Protein AF-A0AAV4CC61-F1 (afdb_monomer)

pLDDT: mean 80.42, std 13.72, range [42.53, 98.31]

Organism: NCBI:txid259542

Radius of gyration: 79.5 Å; Cα contacts (8 Å, |Δi|>4): 47; chains: 1; bounding box: 154×62×208 Å

Mean predicted aligned error: 17.15 Å

InterPro domains:
  IPR008365 Prostanoid receptor [PTHR11866] (8-177)

Foldseek 3Di:
DLLPLVLVLCCQQPVPVSVPPDDPVVSVVVVVVVVVVVCVLVVCVVVPLAADFDQPVVVSDTDRDCDDDPSNPVVVVSVVVVVVVVVVSVVVVVVSVVSSVVSVVVVPVVVVVVVVVVVVVVVVVVVVVVVVVVVVVVVVVVVVVVVVVVVVVVVVVVVVVVVVVVVVVVVVVVVVVVVVVVVVVVVVVVVVVVVVVVVVVVVVVVVVVVVVVVVVVVVVVVVVVVVVVVVVVVVVVVVVVVVVVVVVVVD

Secondary structure (DSSP, 8-state):
-GGGHHHHHHHHH-HHHHHHH--HHHHHHHHHHHHHHHHHHHHHHHTT-SPPEEEEGGGTEEEE---SSGGGHHHHHHHHHHHHHHHHHHHHHHHHHHHHHHHHHHS-HHHHHHHHHHHHHHHHHHHHHHHHHHHHHHHHHHHHHHHHHHHHHHHHHHHHHHHHHHHHHHHHHHHHHHHHHHHHHHHHHHHHHHHHHHHHHHHHHHHHHHHHHHHHHHHHHHHHHHHHHHHHHHHHHHHHHHHHHHHTT--

Sequence (251 aa):
MFHIKHPRFLSLVKPLYYRTRVTTDTVTRASIGTLIFCLVFFLPPFTGYTAPYRIYEDNHVCANDFAPGEKGLFQRAFIGLIGVIGCLTVIHVVLCNVTIARTGKRGGVGRRRRRIEEEEEEGENEEEEEEEEEEKEEERRRKRRRRGKRRRMKKRRRRRRQRKKRRRRRRRKEKEEEEERKKEEEEEKVETGKRKRRRRRGKGEKEEDEEEKKMEEEEEEEKDKVETEREEEEKRVERGRSNRKRRWRKG

Solvent-accessible surface area (backbone atoms only — not comparable to full-atom values): 13890 Å² total; per-residue (Å²): 125,74,77,69,56,57,58,59,45,36,50,73,73,38,49,74,58,32,71,76,67,65,45,73,66,57,53,50,53,49,51,52,50,52,50,53,50,50,48,64,68,57,39,46,78,74,71,65,80,38,65,65,75,41,72,39,75,94,71,75,42,77,42,70,56,82,56,89,54,80,86,36,48,63,52,53,52,50,52,50,50,52,49,52,52,51,53,52,55,51,52,51,53,51,51,52,50,53,49,47,54,53,48,56,70,70,64,61,57,70,64,60,54,54,56,53,55,53,55,52,58,54,51,54,51,53,53,53,52,50,53,53,50,50,51,54,50,50,51,50,51,50,52,50,52,52,53,51,53,52,52,52,51,53,53,52,52,52,52,52,52,51,53,53,53,51,53,53,52,50,56,47,51,54,48,52,53,51,53,49,53,51,49,54,55,50,51,50,51,51,51,53,48,51,54,53,51,51,56,50,50,63,47,48,56,51,53,51,54,54,50,52,51,48,52,53,51,52,50,49,54,49,50,53,49,52,50,49,51,49,51,52,49,50,51,49,53,49,52,50,51,51,54,50,55,57,57,64,72,74,108

Structure (mmCIF, N/CA/C/O backbone):
data_AF-A0AAV4CC61-F1
#
_entry.id   AF-A0AAV4CC61-F1
#
loop_
_atom_site.group_PDB
_atom_site.id
_atom_site.type_symbol
_atom_site.label_atom_id
_atom_site.label_alt_id
_atom_site.label_comp_id
_atom_site.label_asym_id
_atom_site.label_entity_id
_atom_site.label_seq_id
_atom_site.pdbx_PDB_ins_code
_atom_site.Cartn_x
_atom_site.Cartn_y
_atom_site.Cartn_z
_atom_site.occupancy
_atom_site.B_iso_or_equiv
_atom_site.auth_seq_id
_atom_site.auth_comp_id
_atom_site.auth_asym_id
_atom_site.auth_atom_id
_atom_site.pdbx_PDB_model_num
ATOM 1 N N . MET A 1 1 ? 36.358 6.218 -45.062 1.00 49.12 1 MET A N 1
ATOM 2 C CA . MET A 1 1 ? 35.501 5.248 -44.327 1.00 49.12 1 MET A CA 1
ATOM 3 C C . MET A 1 1 ? 35.967 3.781 -44.378 1.00 49.12 1 MET A C 1
ATOM 5 O O . MET A 1 1 ? 35.506 3.000 -43.554 1.00 49.12 1 MET A O 1
ATOM 9 N N . PHE A 1 2 ? 36.890 3.379 -45.264 1.00 51.31 2 PHE A N 1
ATOM 10 C CA . PHE A 1 2 ? 37.345 1.979 -45.381 1.00 51.31 2 PHE A CA 1
ATOM 11 C C . PHE A 1 2 ? 38.222 1.481 -44.210 1.00 51.31 2 PHE A C 1
ATOM 13 O O . PHE A 1 2 ? 38.219 0.291 -43.900 1.00 51.31 2 PHE A O 1
ATOM 20 N N . HIS A 1 3 ? 38.890 2.384 -43.484 1.00 53.62 3 HIS A N 1
ATOM 21 C CA . HIS A 1 3 ? 39.831 2.016 -42.420 1.00 53.62 3 HIS A CA 1
ATOM 22 C C . HIS A 1 3 ? 39.209 1.490 -41.117 1.00 53.62 3 HIS A C 1
ATOM 24 O O . HIS A 1 3 ? 39.912 0.861 -40.336 1.00 53.62 3 HIS A O 1
ATOM 30 N N . ILE A 1 4 ? 37.906 1.684 -40.879 1.00 55.66 4 ILE A N 1
ATOM 31 C CA . ILE A 1 4 ? 37.271 1.303 -39.599 1.00 55.66 4 ILE A CA 1
ATOM 32 C C . ILE A 1 4 ? 36.763 -0.151 -39.616 1.00 55.66 4 ILE A C 1
ATOM 34 O O . ILE A 1 4 ? 36.652 -0.789 -38.569 1.00 55.66 4 ILE A O 1
ATOM 38 N N . LYS A 1 5 ? 36.481 -0.722 -40.796 1.00 55.12 5 LYS A N 1
ATOM 39 C CA . LYS A 1 5 ? 35.901 -2.077 -40.905 1.00 55.12 5 LYS A CA 1
ATOM 40 C C . LYS A 1 5 ? 36.950 -3.193 -40.957 1.00 55.12 5 LYS A C 1
ATOM 42 O O . LYS A 1 5 ? 36.707 -4.279 -40.440 1.00 55.12 5 LYS A O 1
ATOM 47 N N . HIS A 1 6 ? 38.130 -2.922 -41.513 1.00 62.06 6 HIS A N 1
ATOM 48 C CA . HIS A 1 6 ? 39.218 -3.902 -41.605 1.00 62.06 6 HIS A CA 1
ATOM 49 C C . HIS A 1 6 ? 39.793 -4.351 -40.238 1.00 62.06 6 HIS A C 1
ATOM 51 O O . HIS A 1 6 ? 40.066 -5.542 -40.070 1.00 62.06 6 HIS A O 1
ATOM 57 N N . PRO A 1 7 ? 39.931 -3.465 -39.230 1.00 61.12 7 PRO A N 1
ATOM 58 C CA . PRO A 1 7 ? 40.392 -3.856 -37.899 1.00 61.12 7 PRO A CA 1
ATOM 59 C C . PRO A 1 7 ? 39.418 -4.801 -37.187 1.00 61.12 7 PRO A C 1
ATOM 61 O O . PRO A 1 7 ? 39.838 -5.782 -36.581 1.00 61.12 7 PRO A O 1
ATOM 64 N N . ARG A 1 8 ? 38.107 -4.562 -37.345 1.00 60.94 8 ARG A N 1
ATOM 65 C CA . ARG A 1 8 ? 37.047 -5.426 -36.800 1.00 60.94 8 ARG A CA 1
ATOM 66 C C . ARG A 1 8 ? 37.025 -6.810 -37.453 1.00 60.94 8 ARG A C 1
ATOM 68 O O . ARG A 1 8 ? 36.742 -7.795 -36.786 1.00 60.94 8 ARG A O 1
ATOM 75 N N . PHE A 1 9 ? 37.339 -6.906 -38.746 1.00 69.00 9 PHE A N 1
ATOM 76 C CA . PHE A 1 9 ? 37.457 -8.203 -39.416 1.00 69.00 9 PHE A CA 1
ATOM 77 C C . PHE A 1 9 ? 38.619 -9.029 -38.855 1.00 69.00 9 PHE A C 1
ATOM 79 O O . PHE A 1 9 ? 38.447 -10.194 -38.499 1.00 69.00 9 PHE A O 1
ATOM 86 N N . LEU A 1 10 ? 39.803 -8.427 -38.748 1.00 65.88 10 LEU A N 1
ATOM 87 C CA . LEU A 1 10 ? 40.993 -9.136 -38.283 1.00 65.88 10 LEU A CA 1
ATOM 88 C C . LEU A 1 10 ? 40.903 -9.522 -36.801 1.00 65.88 10 LEU A C 1
ATOM 90 O O . LEU A 1 10 ? 41.353 -10.613 -36.446 1.00 65.88 10 LEU A O 1
ATOM 94 N N . SER A 1 11 ? 40.283 -8.687 -35.959 1.00 65.88 11 SER A N 1
ATOM 95 C CA . SER A 1 11 ? 40.064 -9.012 -34.545 1.00 65.88 11 SER A CA 1
ATOM 96 C C . SER A 1 11 ? 39.113 -10.197 -34.354 1.00 65.88 11 SER A C 1
ATOM 98 O O . SER A 1 11 ? 39.330 -11.007 -33.457 1.00 65.88 11 SER A O 1
ATOM 100 N N . LEU A 1 12 ? 38.104 -10.340 -35.219 1.00 62.84 12 LEU A N 1
ATOM 101 C CA . LEU A 1 12 ? 37.136 -11.437 -35.149 1.00 62.84 12 LEU A CA 1
ATOM 102 C C . LEU A 1 12 ? 37.676 -12.757 -35.710 1.00 62.84 12 LEU A C 1
ATOM 104 O O . LEU A 1 12 ? 37.324 -13.820 -35.209 1.00 62.84 12 LEU A O 1
ATOM 108 N N . VAL A 1 13 ? 38.508 -12.713 -36.755 1.00 69.19 13 VAL A N 1
ATOM 109 C CA . VAL A 1 13 ? 38.922 -13.933 -37.472 1.00 69.19 13 VAL A CA 1
ATOM 110 C C . VAL A 1 13 ? 40.258 -14.485 -36.994 1.00 69.19 13 VAL A C 1
ATOM 112 O O . VAL A 1 13 ? 40.437 -15.701 -36.962 1.00 69.19 13 VAL A O 1
ATOM 115 N N . LYS A 1 14 ? 41.213 -13.618 -36.635 1.00 69.75 14 LYS A N 1
ATOM 116 C CA . LYS A 1 14 ? 42.555 -14.016 -36.178 1.00 69.75 14 LYS A CA 1
ATOM 117 C C . LYS A 1 14 ? 43.053 -13.047 -35.098 1.00 69.75 14 LYS A C 1
ATOM 119 O O . LYS A 1 14 ? 43.991 -12.287 -35.357 1.00 69.75 14 LYS A O 1
ATOM 124 N N . PRO A 1 15 ? 42.483 -13.084 -33.880 1.00 71.81 15 PRO A N 1
ATOM 125 C CA . PRO A 1 15 ? 42.821 -12.138 -32.810 1.00 71.81 15 PRO A CA 1
ATOM 126 C C . PRO A 1 15 ? 44.319 -12.133 -32.463 1.00 71.81 15 PRO A C 1
ATOM 128 O O . PRO A 1 15 ? 44.892 -11.079 -32.195 1.00 71.81 15 PRO A O 1
ATOM 131 N N . LEU A 1 16 ? 44.986 -13.290 -32.559 1.00 71.31 16 LEU A N 1
ATOM 132 C CA . LEU A 1 16 ? 46.431 -13.413 -32.332 1.00 71.31 16 LEU A CA 1
ATOM 133 C C . LEU A 1 16 ? 47.277 -12.743 -33.428 1.00 71.31 16 LEU A C 1
ATOM 135 O O . LEU A 1 16 ? 48.316 -12.164 -33.129 1.00 71.31 16 LEU A O 1
ATOM 139 N N . TYR A 1 17 ? 46.821 -12.774 -34.684 1.00 73.62 17 TYR A N 1
ATOM 140 C CA . TYR A 1 17 ? 47.500 -12.102 -35.799 1.00 73.62 17 TYR A CA 1
ATOM 141 C C . TYR A 1 17 ? 47.252 -10.589 -35.779 1.00 73.62 17 TYR A C 1
ATOM 143 O O . TYR A 1 17 ? 48.134 -9.801 -36.105 1.00 73.62 17 TYR A O 1
ATOM 151 N N . TYR A 1 18 ? 46.058 -10.169 -35.355 1.00 74.12 18 TYR A N 1
ATOM 152 C CA . TYR A 1 18 ? 45.723 -8.757 -35.198 1.00 74.12 18 TYR A CA 1
ATOM 153 C C . TYR A 1 18 ? 46.623 -8.073 -34.160 1.00 74.12 18 TYR A C 1
ATOM 155 O O . TYR A 1 18 ? 47.165 -7.005 -34.429 1.00 74.12 18 TYR A O 1
ATOM 163 N N . ARG A 1 19 ? 46.856 -8.728 -33.015 1.00 71.38 19 ARG A N 1
ATOM 164 C CA . ARG A 1 19 ? 47.662 -8.181 -31.914 1.00 71.38 19 ARG A CA 1
ATOM 165 C C . ARG A 1 19 ? 49.142 -7.988 -32.264 1.00 71.38 19 ARG A C 1
ATOM 167 O O . ARG A 1 19 ? 49.767 -7.085 -31.725 1.00 71.38 19 ARG A O 1
ATOM 174 N N . THR A 1 20 ? 49.703 -8.820 -33.142 1.00 76.81 20 THR A N 1
ATOM 175 C CA . THR A 1 20 ? 51.132 -8.765 -33.503 1.00 76.81 20 THR A CA 1
ATOM 176 C C . THR A 1 20 ? 51.424 -7.868 -34.702 1.00 76.81 20 THR A C 1
ATOM 178 O O . THR A 1 20 ? 52.518 -7.319 -34.794 1.00 76.81 20 THR A O 1
ATOM 181 N N . ARG A 1 21 ? 50.468 -7.704 -35.626 1.00 76.25 21 ARG A N 1
ATOM 182 C CA . ARG A 1 21 ? 50.677 -6.952 -36.875 1.00 76.25 21 ARG A CA 1
ATOM 183 C C . ARG A 1 21 ? 50.035 -5.573 -36.916 1.00 76.25 21 ARG A C 1
ATOM 185 O O . ARG A 1 21 ? 50.513 -4.738 -37.677 1.00 76.25 21 ARG A O 1
ATOM 192 N N . VAL A 1 22 ? 48.958 -5.330 -36.169 1.00 78.31 22 VAL A N 1
ATOM 193 C CA . VAL A 1 22 ? 48.264 -4.036 -36.204 1.00 78.31 22 VAL A CA 1
ATOM 194 C C . VAL A 1 22 ? 48.813 -3.154 -35.094 1.00 78.31 22 VAL A C 1
ATOM 196 O O . VAL A 1 22 ? 48.287 -3.113 -33.986 1.00 78.31 22 VAL A O 1
ATOM 199 N N . THR A 1 23 ? 49.904 -2.458 -35.403 1.00 85.19 23 THR A N 1
ATOM 200 C CA . THR A 1 23 ? 50.441 -1.398 -34.545 1.00 85.19 23 THR A CA 1
ATOM 201 C C . THR A 1 23 ? 49.793 -0.062 -34.896 1.00 85.19 23 THR A C 1
ATOM 203 O O . THR A 1 23 ? 49.352 0.150 -36.032 1.00 85.19 23 THR A O 1
ATOM 206 N N . THR A 1 24 ? 49.762 0.866 -33.941 1.00 82.19 24 THR A N 1
ATOM 207 C CA . THR A 1 24 ? 49.310 2.251 -34.159 1.00 82.19 24 THR A CA 1
ATOM 208 C C . THR A 1 24 ? 50.003 2.882 -35.363 1.00 82.19 24 THR A C 1
ATOM 210 O O . THR A 1 24 ? 49.349 3.516 -36.184 1.00 82.19 24 THR A O 1
ATOM 213 N N . ASP A 1 25 ? 51.291 2.599 -35.551 1.00 82.62 25 ASP A N 1
ATOM 214 C CA . ASP A 1 25 ? 52.085 3.131 -36.659 1.00 82.62 25 ASP A CA 1
ATOM 215 C C . ASP A 1 25 ? 51.599 2.642 -38.023 1.00 82.62 25 ASP A C 1
ATOM 217 O O . ASP A 1 25 ? 51.545 3.418 -38.976 1.00 82.62 25 ASP A O 1
ATOM 221 N N . THR A 1 26 ? 51.204 1.369 -38.135 1.00 82.75 26 THR A N 1
ATOM 222 C CA . THR A 1 26 ? 50.646 0.841 -39.391 1.00 82.75 26 THR A CA 1
ATOM 223 C C . THR A 1 26 ? 49.309 1.490 -39.729 1.00 82.75 26 THR A C 1
ATOM 225 O O . THR A 1 26 ? 49.063 1.813 -40.892 1.00 82.75 26 THR A O 1
ATOM 228 N N . VAL A 1 27 ? 48.471 1.743 -38.719 1.00 83.44 27 VAL A N 1
ATOM 229 C CA . VAL A 1 27 ? 47.182 2.422 -38.896 1.00 83.44 27 VAL A CA 1
ATOM 230 C C . VAL A 1 27 ? 47.396 3.878 -39.305 1.00 83.44 27 VAL A C 1
ATOM 232 O O . VAL A 1 27 ? 46.749 4.336 -40.244 1.00 83.44 27 VAL A O 1
ATOM 235 N N . THR A 1 28 ? 48.337 4.578 -38.670 1.00 83.44 28 THR A N 1
ATOM 236 C CA . THR A 1 28 ? 48.676 5.974 -38.982 1.00 83.44 28 THR A CA 1
ATOM 237 C C . THR A 1 28 ? 49.291 6.120 -40.372 1.00 83.44 28 THR A C 1
ATOM 239 O O . THR A 1 28 ? 48.904 6.999 -41.135 1.00 83.44 28 THR A O 1
ATOM 242 N N . ARG A 1 29 ? 50.215 5.236 -40.766 1.00 87.94 29 ARG A N 1
ATOM 243 C CA . ARG A 1 29 ? 50.782 5.256 -42.126 1.00 87.94 29 ARG A CA 1
ATOM 244 C C . ARG A 1 29 ? 49.714 4.996 -43.180 1.00 87.94 29 ARG A C 1
ATOM 246 O O . ARG A 1 29 ? 49.701 5.663 -44.210 1.00 87.94 29 ARG A O 1
ATOM 253 N N . ALA A 1 30 ? 48.806 4.059 -42.919 1.00 83.38 30 ALA A N 1
ATOM 254 C CA . ALA A 1 30 ? 47.728 3.765 -43.848 1.00 83.38 30 ALA A CA 1
ATOM 255 C C . ALA A 1 30 ? 46.707 4.914 -43.930 1.00 83.38 30 ALA A C 1
ATOM 257 O O . ALA A 1 30 ? 46.295 5.272 -45.030 1.00 83.38 30 ALA A O 1
ATOM 258 N N . SER A 1 31 ? 46.366 5.561 -42.808 1.00 82.06 31 SER A N 1
ATOM 259 C CA . SER A 1 31 ? 45.476 6.727 -42.814 1.00 82.06 31 SER A CA 1
ATOM 260 C C . SER A 1 31 ? 46.086 7.908 -43.577 1.00 82.06 31 SER A C 1
ATOM 262 O O . SER A 1 31 ? 45.419 8.458 -44.455 1.00 82.06 31 SER A O 1
ATOM 264 N N . ILE A 1 32 ? 47.362 8.231 -43.337 1.00 90.50 32 ILE A N 1
ATOM 265 C CA . ILE A 1 32 ? 48.106 9.252 -44.094 1.00 90.50 32 ILE A CA 1
ATOM 266 C C . ILE A 1 32 ? 48.141 8.891 -45.583 1.00 90.50 32 ILE A C 1
ATOM 268 O O . ILE A 1 32 ? 47.821 9.730 -46.420 1.00 90.50 32 ILE A O 1
ATOM 272 N N . GLY A 1 33 ? 48.446 7.634 -45.921 1.00 88.25 33 GLY A N 1
ATOM 273 C CA . GLY A 1 33 ? 48.438 7.151 -47.302 1.00 88.25 33 GLY A CA 1
ATOM 274 C C . GLY A 1 33 ? 47.080 7.335 -47.983 1.00 88.25 33 GLY A C 1
ATOM 275 O O . GLY A 1 33 ? 47.023 7.829 -49.107 1.00 88.25 33 GLY A O 1
ATOM 276 N N . THR A 1 34 ? 45.975 7.027 -47.294 1.00 83.19 34 THR A N 1
ATOM 277 C CA . THR A 1 34 ? 44.630 7.272 -47.840 1.00 83.19 34 THR A CA 1
ATOM 278 C C . THR A 1 34 ? 44.303 8.750 -47.992 1.00 83.19 34 THR A C 1
ATOM 280 O O . THR A 1 34 ? 43.620 9.112 -48.943 1.00 83.19 34 THR A O 1
ATOM 283 N N . LEU A 1 35 ? 44.791 9.611 -47.099 1.00 85.62 35 LEU A N 1
ATOM 284 C CA . LEU A 1 35 ? 44.585 11.052 -47.205 1.00 85.62 35 LEU A CA 1
ATOM 285 C C . LEU A 1 35 ? 45.338 11.620 -48.410 1.00 85.62 35 LEU A C 1
ATOM 287 O O . LEU A 1 35 ? 44.737 12.331 -49.210 1.00 85.62 35 LEU A O 1
ATOM 291 N N . ILE A 1 36 ? 46.612 11.253 -48.581 1.00 90.75 36 ILE A N 1
ATOM 292 C CA . ILE A 1 36 ? 47.417 11.642 -49.749 1.00 90.75 36 ILE A CA 1
ATOM 293 C C . ILE A 1 36 ? 46.755 11.137 -51.030 1.00 90.75 36 ILE A C 1
ATOM 295 O O . ILE A 1 36 ? 46.594 11.904 -51.973 1.00 90.75 36 ILE A O 1
ATOM 299 N N . PHE A 1 37 ? 46.315 9.877 -51.048 1.00 86.31 37 PHE A N 1
ATOM 300 C CA . PHE A 1 37 ? 45.575 9.313 -52.172 1.00 86.31 37 PHE A CA 1
ATOM 301 C C . PHE A 1 37 ? 44.329 10.149 -52.486 1.00 86.31 37 PHE A C 1
ATOM 303 O O . PHE A 1 37 ? 44.179 10.609 -53.611 1.00 86.31 37 PHE A O 1
ATOM 310 N N . CYS A 1 38 ? 43.479 10.441 -51.499 1.00 84.81 38 CYS A N 1
ATOM 311 C CA . CYS A 1 38 ? 42.315 11.303 -51.701 1.00 84.81 38 CYS A CA 1
ATOM 312 C C . CYS A 1 38 ? 42.710 12.673 -52.272 1.00 84.81 38 CYS A C 1
ATOM 314 O O . CYS A 1 38 ? 42.108 13.105 -53.248 1.00 84.81 38 CYS A O 1
ATOM 316 N N . LEU A 1 39 ? 43.735 13.334 -51.724 1.00 88.00 39 LEU A N 1
ATOM 317 C CA . LEU A 1 39 ? 44.202 14.627 -52.233 1.00 88.00 39 LEU A CA 1
ATOM 318 C C . LEU A 1 39 ? 44.656 14.534 -53.692 1.00 88.00 39 LEU A C 1
ATOM 320 O O . LEU A 1 39 ? 44.236 15.351 -54.502 1.00 88.00 39 LEU A O 1
ATOM 324 N N . VAL A 1 40 ? 45.432 13.512 -54.060 1.00 87.81 40 VAL A N 1
ATOM 325 C CA . VAL A 1 40 ? 45.856 13.279 -55.451 1.00 87.81 40 VAL A CA 1
ATOM 326 C C . VAL A 1 40 ? 44.661 13.051 -56.379 1.00 87.81 40 VAL A C 1
ATOM 328 O O . VAL A 1 40 ? 44.704 13.480 -57.524 1.00 87.81 40 VAL A O 1
ATOM 331 N N . PHE A 1 41 ? 43.577 12.434 -55.904 1.00 84.06 41 PHE A N 1
ATOM 332 C CA . PHE A 1 41 ? 42.351 12.258 -56.691 1.00 84.06 41 PHE A CA 1
ATOM 333 C C . PHE A 1 41 ? 41.489 13.523 -56.781 1.00 84.06 41 PHE A C 1
ATOM 335 O O . PHE A 1 41 ? 40.807 13.722 -57.785 1.00 84.06 41 PHE A O 1
ATOM 342 N N . PHE A 1 42 ? 41.530 14.387 -55.766 1.00 83.62 42 PHE A N 1
ATOM 343 C CA . PHE A 1 42 ? 40.795 15.651 -55.749 1.00 83.62 42 PHE A CA 1
ATOM 344 C C . PHE A 1 42 ? 41.552 16.810 -56.403 1.00 83.62 42 PHE A C 1
ATOM 346 O O . PHE A 1 42 ? 40.910 17.767 -56.805 1.00 83.62 42 PHE A O 1
ATOM 353 N N . LEU A 1 43 ? 42.876 16.755 -56.554 1.00 87.00 43 LEU A N 1
ATOM 354 C CA . LEU A 1 43 ? 43.671 17.820 -57.182 1.00 87.00 43 LEU A CA 1
ATOM 355 C C . LEU A 1 43 ? 43.400 18.031 -58.692 1.00 87.00 43 LEU A C 1
ATOM 357 O O . LEU A 1 43 ? 43.335 19.189 -59.110 1.00 87.00 43 LEU A O 1
ATOM 361 N N . PRO A 1 44 ? 43.215 16.993 -59.533 1.00 83.75 44 PRO A N 1
ATOM 362 C CA . PRO A 1 44 ? 42.971 17.139 -60.972 1.00 83.75 44 PRO A CA 1
ATOM 363 C C . PRO A 1 44 ? 41.826 18.091 -61.371 1.00 83.75 44 PRO A C 1
ATOM 365 O O . PRO A 1 44 ? 42.029 18.884 -62.294 1.00 83.75 44 PRO A O 1
ATOM 368 N N . PRO A 1 45 ? 40.653 18.101 -60.701 1.00 78.94 45 PRO A N 1
ATOM 369 C CA . PRO A 1 45 ? 39.603 19.073 -61.011 1.00 78.94 45 PRO A CA 1
ATOM 370 C C . PRO A 1 45 ? 39.948 20.524 -60.637 1.00 78.94 45 PRO A C 1
ATOM 372 O O . PRO A 1 45 ? 39.379 21.434 -61.230 1.00 78.94 45 PRO A O 1
ATOM 375 N N . PHE A 1 46 ? 40.872 20.767 -59.699 1.00 80.25 46 PHE A N 1
ATOM 376 C CA . PHE A 1 46 ? 41.252 22.127 -59.273 1.00 80.25 46 PHE A CA 1
ATOM 377 C C . PHE A 1 46 ? 42.496 22.677 -59.976 1.00 80.25 46 PHE A C 1
ATOM 379 O O . PHE A 1 46 ? 42.688 23.885 -60.048 1.00 80.25 46 PHE A O 1
ATOM 386 N N . THR A 1 47 ? 43.347 21.801 -60.499 1.00 82.69 47 THR A N 1
ATOM 387 C CA . THR A 1 47 ? 44.629 22.162 -61.126 1.00 82.69 47 THR A CA 1
ATOM 388 C C . THR A 1 47 ? 44.493 22.580 -62.592 1.00 82.69 47 THR A C 1
ATOM 390 O O . THR A 1 47 ? 45.485 22.953 -63.207 1.00 82.69 47 THR A O 1
ATOM 393 N N . GLY A 1 48 ? 43.284 22.523 -63.165 1.00 74.81 48 GLY A N 1
ATOM 394 C CA . GLY A 1 48 ? 43.042 22.888 -64.566 1.00 74.81 48 GLY A CA 1
ATOM 395 C C . GLY A 1 48 ? 43.530 21.850 -65.585 1.00 74.81 48 GLY A C 1
ATOM 396 O O . GLY A 1 48 ? 43.511 22.120 -66.780 1.00 74.81 48 GLY A O 1
ATOM 397 N N . TYR A 1 49 ? 43.948 20.658 -65.134 1.00 78.00 49 TYR A N 1
ATOM 398 C CA . TYR A 1 49 ? 44.290 19.532 -66.018 1.00 78.00 49 TYR A CA 1
ATOM 399 C C . TYR A 1 49 ? 43.060 18.842 -66.619 1.00 78.00 49 TYR A C 1
ATOM 401 O O . TYR A 1 49 ? 43.168 18.116 -67.606 1.00 78.00 49 TYR A O 1
ATOM 409 N N . THR A 1 50 ? 41.893 19.027 -66.007 1.00 77.62 50 THR A N 1
ATOM 410 C CA . THR A 1 50 ? 40.614 18.545 -66.544 1.00 77.62 50 THR A CA 1
ATOM 411 C C . THR A 1 50 ? 39.983 19.608 -67.442 1.00 77.62 50 THR A C 1
ATOM 413 O O . THR A 1 50 ? 40.418 20.760 -67.424 1.00 77.62 50 THR A O 1
ATOM 416 N N . ALA A 1 51 ? 39.010 19.221 -68.278 1.00 76.88 51 ALA A N 1
ATOM 417 C CA . ALA A 1 51 ? 38.383 20.147 -69.219 1.00 76.88 51 ALA A CA 1
ATOM 418 C C . ALA A 1 51 ? 37.916 21.432 -68.509 1.00 76.88 51 ALA A C 1
ATOM 420 O O . ALA A 1 51 ? 37.396 21.350 -67.393 1.00 76.88 51 ALA A O 1
ATOM 421 N N . PRO A 1 52 ? 38.109 22.609 -69.130 1.00 77.56 52 PRO A N 1
ATOM 422 C CA . PRO A 1 52 ? 37.716 23.869 -68.525 1.00 77.56 52 PRO A CA 1
ATOM 423 C C . PRO A 1 52 ? 36.214 23.866 -68.233 1.00 77.56 52 PRO A C 1
ATOM 425 O O . PRO A 1 52 ? 35.408 23.386 -69.035 1.00 77.56 52 PRO A O 1
ATOM 428 N N . TYR A 1 53 ? 35.843 24.425 -67.083 1.00 81.25 53 TYR A N 1
ATOM 429 C CA . TYR A 1 53 ? 34.445 24.653 -66.745 1.00 81.25 53 TYR A CA 1
ATOM 430 C C . TYR A 1 53 ? 33.830 25.591 -67.778 1.00 81.25 53 TYR A C 1
ATOM 432 O O . TYR A 1 53 ? 34.324 26.701 -67.990 1.00 81.25 53 TYR A O 1
ATOM 440 N N . ARG A 1 54 ? 32.747 25.145 -68.417 1.00 85.38 54 ARG A N 1
ATOM 441 C CA . ARG A 1 54 ? 31.991 25.973 -69.349 1.00 85.38 54 ARG A CA 1
ATOM 442 C C . ARG A 1 54 ? 30.714 26.414 -68.658 1.00 85.38 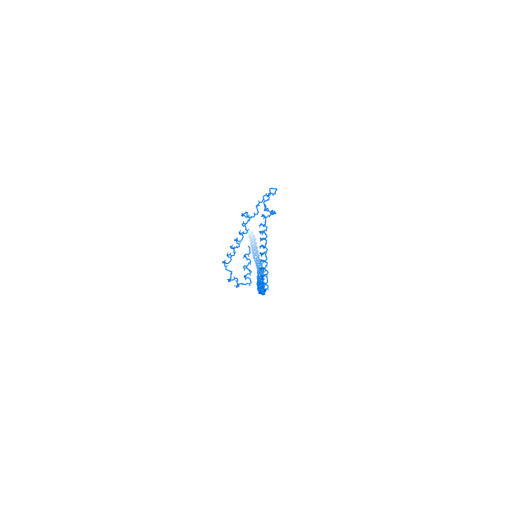54 ARG A C 1
ATOM 444 O O . ARG A 1 54 ? 29.938 25.593 -68.166 1.00 85.38 54 ARG A O 1
ATOM 451 N N . ILE A 1 55 ? 30.537 27.727 -68.578 1.00 89.94 55 ILE A N 1
ATOM 452 C CA . ILE A 1 55 ? 29.310 28.324 -68.067 1.00 89.94 55 ILE A CA 1
ATOM 453 C C . ILE A 1 55 ? 28.338 28.356 -69.241 1.00 89.94 55 ILE A C 1
ATOM 455 O O . ILE A 1 55 ? 28.577 29.040 -70.233 1.00 89.94 55 ILE A O 1
ATOM 459 N N . TYR A 1 56 ? 27.275 27.566 -69.146 1.00 90.69 56 TYR A N 1
ATOM 460 C CA . TYR A 1 56 ? 26.180 27.605 -70.104 1.00 90.69 56 TYR A CA 1
ATOM 461 C C . TYR A 1 56 ? 25.270 28.763 -69.704 1.00 90.69 56 TYR A C 1
ATOM 463 O O . TYR A 1 56 ? 24.470 28.622 -68.777 1.00 90.69 56 TYR A O 1
ATOM 471 N N . GLU A 1 57 ? 25.446 29.913 -70.359 1.00 91.44 57 GLU A N 1
ATOM 472 C CA . GLU A 1 57 ? 24.751 31.167 -70.029 1.00 91.44 57 GLU A CA 1
ATOM 473 C C . GLU A 1 57 ? 23.229 31.008 -70.063 1.00 91.44 57 GLU A C 1
ATOM 475 O O . GLU A 1 57 ? 22.558 31.468 -69.145 1.00 91.44 57 GLU A O 1
ATOM 480 N N . ASP A 1 58 ? 22.708 30.242 -71.024 1.00 93.00 58 ASP A N 1
ATOM 481 C CA . ASP A 1 58 ? 21.268 29.999 -71.183 1.00 93.00 58 ASP A CA 1
ATOM 482 C C . ASP A 1 58 ? 20.623 29.306 -69.973 1.00 93.00 58 ASP A C 1
ATOM 484 O O . ASP A 1 58 ? 19.438 29.487 -69.706 1.00 93.00 58 ASP A O 1
ATOM 488 N N . ASN A 1 59 ? 21.397 28.509 -69.230 1.00 88.81 59 ASN A N 1
ATOM 489 C CA . ASN A 1 59 ? 20.889 27.704 -68.117 1.00 88.81 59 ASN A CA 1
ATOM 490 C C . ASN A 1 59 ? 21.474 28.116 -66.758 1.00 88.81 59 ASN A C 1
ATOM 492 O O . ASN A 1 59 ? 21.113 27.526 -65.742 1.00 88.81 59 ASN A O 1
ATOM 496 N N . HIS A 1 60 ? 22.413 29.069 -66.723 1.00 88.00 60 HIS A N 1
ATOM 497 C CA . HIS A 1 60 ? 23.244 29.371 -65.550 1.00 88.00 60 HIS A CA 1
ATOM 498 C C . HIS A 1 60 ? 23.881 28.122 -64.904 1.00 88.00 60 HIS A C 1
ATOM 500 O O . HIS A 1 60 ? 24.136 28.084 -63.699 1.00 88.00 60 HIS A O 1
ATOM 506 N N . VAL A 1 61 ? 24.153 27.083 -65.702 1.00 89.38 61 VAL A N 1
ATOM 507 C CA . VAL A 1 61 ? 24.777 25.844 -65.225 1.00 89.38 61 VAL A CA 1
ATOM 508 C C . VAL A 1 61 ? 26.267 25.890 -65.531 1.00 89.38 61 VAL A C 1
ATOM 510 O O . VAL A 1 61 ? 26.683 26.044 -66.679 1.00 89.38 61 VAL A O 1
ATOM 513 N N . CYS A 1 62 ? 27.076 25.714 -64.491 1.00 84.38 62 CYS A N 1
ATOM 514 C CA . CYS A 1 62 ? 28.499 25.444 -64.621 1.00 84.38 62 CYS A CA 1
ATOM 515 C C . CYS A 1 62 ? 28.693 23.926 -64.673 1.00 84.38 62 CYS A C 1
ATOM 517 O O . CYS A 1 62 ? 28.459 23.233 -63.681 1.00 84.38 62 CYS A O 1
ATOM 519 N N . ALA A 1 63 ? 29.080 23.404 -65.835 1.00 85.88 63 ALA A N 1
ATOM 520 C CA . ALA A 1 63 ? 29.351 21.984 -66.010 1.00 85.88 63 ALA A CA 1
ATOM 521 C C . ALA A 1 63 ? 30.689 21.772 -66.720 1.00 85.88 63 ALA A C 1
ATOM 523 O O . ALA A 1 63 ? 31.135 22.595 -67.523 1.00 85.88 63 ALA A O 1
ATOM 524 N N . ASN A 1 64 ? 31.328 20.641 -66.423 1.00 81.75 64 ASN A N 1
ATOM 525 C CA . ASN A 1 64 ? 32.500 20.205 -67.169 1.00 81.75 64 ASN A CA 1
ATOM 526 C C . ASN A 1 64 ? 32.070 19.833 -68.589 1.00 81.75 64 ASN A C 1
ATOM 528 O O . ASN A 1 64 ? 31.192 18.987 -68.771 1.00 81.75 64 ASN A O 1
ATOM 532 N N . ASP A 1 65 ? 32.681 20.468 -69.586 1.00 80.50 65 ASP A N 1
ATOM 533 C CA . ASP A 1 65 ? 32.383 20.196 -70.988 1.00 80.50 65 ASP A CA 1
ATOM 534 C C . ASP A 1 65 ? 33.019 18.855 -71.393 1.00 80.50 65 ASP A C 1
ATOM 536 O O . ASP A 1 65 ? 34.237 18.729 -71.516 1.00 80.50 65 ASP A O 1
ATOM 540 N N . PHE A 1 66 ? 32.190 17.823 -71.578 1.00 73.44 66 PHE A N 1
ATOM 541 C CA . PHE A 1 66 ? 32.614 16.489 -72.024 1.00 73.44 66 PHE A CA 1
ATOM 542 C C . PHE A 1 66 ? 32.774 16.402 -73.549 1.00 73.44 66 PHE A C 1
ATOM 544 O O . PHE A 1 66 ? 32.493 15.355 -74.150 1.00 73.44 66 PHE A O 1
ATOM 551 N N . ALA A 1 67 ? 33.204 17.497 -74.180 1.00 67.62 67 ALA A N 1
ATOM 552 C CA . ALA A 1 67 ? 33.278 17.614 -75.625 1.00 67.62 67 ALA A CA 1
ATOM 553 C C . ALA A 1 67 ? 34.029 16.419 -76.257 1.00 67.62 67 ALA A C 1
ATOM 555 O O . ALA A 1 67 ? 35.114 16.036 -75.800 1.00 67.62 67 ALA A O 1
ATOM 556 N N . PRO A 1 68 ? 33.462 15.783 -77.299 1.00 69.56 68 PRO A N 1
ATOM 557 C CA . PRO A 1 68 ? 34.156 14.749 -78.053 1.00 69.56 68 PRO A CA 1
ATOM 558 C C . PRO A 1 68 ? 35.382 15.337 -78.763 1.00 69.56 68 PRO A C 1
ATOM 560 O O . PRO A 1 68 ? 35.286 16.340 -79.462 1.00 69.56 68 PRO A O 1
ATOM 563 N N . GLY A 1 69 ? 36.542 14.707 -78.574 1.00 80.19 69 GLY A N 1
ATOM 564 C CA . GLY A 1 69 ? 37.801 15.107 -79.202 1.00 80.19 69 GLY A CA 1
ATOM 565 C C . GLY A 1 69 ? 39.021 14.600 -78.433 1.00 80.19 69 GLY A C 1
ATOM 566 O O . GLY A 1 69 ? 38.896 14.064 -77.330 1.00 80.19 69 GLY A O 1
ATOM 567 N N . GLU A 1 70 ? 40.212 14.791 -79.001 1.00 79.31 70 GLU A N 1
ATOM 568 C CA . GLU A 1 70 ? 41.484 14.328 -78.418 1.00 79.31 70 GLU A CA 1
ATOM 569 C C . GLU A 1 70 ? 41.750 14.927 -77.027 1.00 79.31 70 GLU A C 1
ATOM 571 O O . GLU A 1 70 ? 42.257 14.248 -76.136 1.00 79.31 70 GLU A O 1
ATOM 576 N N . LYS A 1 71 ? 41.302 16.168 -76.794 1.00 75.06 71 LYS A N 1
ATOM 577 C CA . LYS A 1 71 ? 41.441 16.864 -75.503 1.00 75.06 71 LYS A CA 1
ATOM 578 C C . LYS A 1 71 ? 40.596 16.243 -74.380 1.00 75.06 71 LYS A C 1
ATOM 580 O O . LYS A 1 71 ? 40.939 16.391 -73.212 1.00 75.06 71 LYS A O 1
ATOM 585 N N . GLY A 1 72 ? 39.525 15.518 -74.714 1.00 79.00 72 GLY A N 1
ATOM 586 C CA . GLY A 1 72 ? 38.648 14.852 -73.743 1.00 79.00 72 GLY A CA 1
ATOM 587 C C . GLY A 1 72 ? 39.082 13.429 -73.373 1.00 79.00 72 GLY A C 1
ATOM 588 O O . GLY A 1 72 ? 38.502 12.82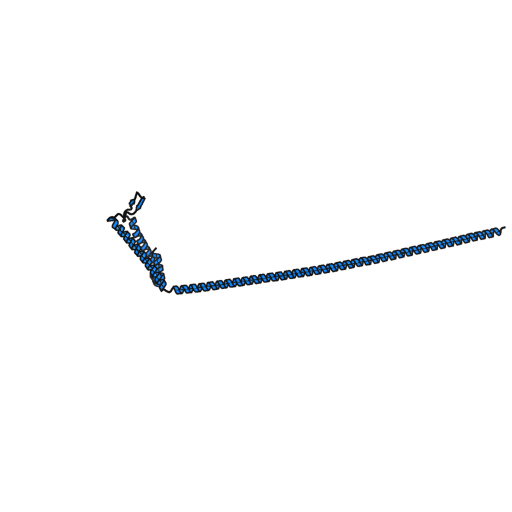4 -72.468 1.00 79.00 72 GLY A O 1
ATOM 589 N N . LEU A 1 73 ? 40.091 12.868 -74.052 1.00 84.38 73 LEU A N 1
ATOM 590 C CA . LEU A 1 73 ? 40.506 11.476 -73.852 1.00 84.38 73 LEU A CA 1
ATOM 591 C C . LEU A 1 73 ? 41.051 11.246 -72.437 1.00 84.38 73 LEU A C 1
ATOM 593 O O . LEU A 1 73 ? 40.672 10.271 -71.788 1.00 84.38 73 LEU A O 1
ATOM 597 N N . PHE A 1 74 ? 41.862 12.176 -71.923 1.00 84.06 74 PHE A N 1
ATOM 598 C CA . PHE A 1 74 ? 42.422 12.080 -70.573 1.00 84.06 74 PHE A CA 1
ATOM 599 C C . PHE A 1 74 ? 41.334 12.094 -69.494 1.00 84.06 74 PHE A C 1
ATOM 601 O O . PHE A 1 74 ? 41.355 11.276 -68.579 1.00 84.06 74 PHE A O 1
ATOM 608 N N . GLN A 1 75 ? 40.330 12.962 -69.631 1.00 84.56 75 GLN A N 1
ATOM 609 C CA . GLN A 1 75 ? 39.224 13.040 -68.677 1.00 84.56 75 GLN A CA 1
ATOM 610 C C . GLN A 1 75 ? 38.369 11.768 -68.689 1.00 84.56 75 GLN A C 1
ATOM 612 O O . GLN A 1 75 ? 37.982 11.277 -67.631 1.00 84.56 75 GLN A O 1
ATOM 617 N N . ARG A 1 76 ? 38.111 11.194 -69.870 1.00 85.19 76 ARG A N 1
ATOM 618 C CA . ARG A 1 76 ? 37.394 9.915 -69.996 1.00 85.19 76 ARG A CA 1
ATOM 619 C C . ARG A 1 76 ? 38.183 8.768 -69.371 1.00 85.19 76 ARG A C 1
ATOM 621 O O . ARG A 1 76 ? 37.609 7.978 -68.627 1.00 85.19 76 ARG A O 1
ATOM 628 N N . ALA A 1 77 ? 39.493 8.712 -69.615 1.00 88.31 77 ALA A N 1
ATOM 629 C CA . ALA A 1 77 ? 40.377 7.730 -68.993 1.00 88.31 77 ALA A CA 1
ATOM 630 C C . ALA A 1 77 ? 40.415 7.889 -67.464 1.00 88.31 77 ALA A C 1
ATOM 632 O O . ALA A 1 77 ? 40.328 6.900 -66.741 1.00 88.31 77 ALA A O 1
ATOM 633 N N . PHE A 1 78 ? 40.467 9.126 -66.966 1.00 86.81 78 PHE A N 1
ATOM 634 C CA . PHE A 1 78 ? 40.465 9.430 -65.536 1.00 86.81 78 PHE A CA 1
ATOM 635 C C . PHE A 1 78 ? 39.148 9.031 -64.857 1.00 86.81 78 PHE A C 1
ATOM 637 O O . PHE A 1 78 ? 39.164 8.384 -63.812 1.00 86.81 78 PHE A O 1
ATOM 644 N N . ILE A 1 79 ? 38.003 9.337 -65.474 1.00 87.75 79 ILE A N 1
ATOM 645 C CA . ILE A 1 79 ? 36.686 8.918 -64.972 1.00 87.75 79 ILE A CA 1
ATOM 646 C C . ILE A 1 79 ? 36.559 7.395 -64.991 1.00 87.75 79 ILE A C 1
ATOM 648 O O . ILE A 1 79 ? 36.093 6.809 -64.014 1.00 87.75 79 ILE A O 1
ATOM 652 N N . GLY A 1 80 ? 37.026 6.745 -66.060 1.00 89.88 80 GLY A N 1
ATOM 653 C CA . GLY A 1 80 ? 37.090 5.287 -66.138 1.00 89.88 80 GLY A CA 1
ATOM 654 C C . GLY A 1 80 ? 37.935 4.689 -65.012 1.00 89.88 80 GLY A C 1
ATOM 655 O O . GLY A 1 80 ? 37.490 3.765 -64.334 1.00 89.88 80 GLY A O 1
ATOM 656 N N . LEU A 1 81 ? 39.113 5.261 -64.746 1.00 90.12 81 LEU A N 1
ATOM 657 C CA . LEU A 1 81 ? 40.002 4.824 -63.670 1.00 90.12 81 LEU A CA 1
ATOM 658 C C . LEU A 1 81 ? 39.356 4.991 -62.287 1.00 90.12 81 LEU A C 1
ATOM 660 O O . LEU A 1 81 ? 39.402 4.062 -61.481 1.00 90.12 81 LEU A O 1
ATOM 664 N N . ILE A 1 82 ? 38.708 6.132 -62.023 1.00 87.94 82 ILE A N 1
ATOM 665 C CA . ILE A 1 82 ? 37.945 6.354 -60.784 1.00 87.94 82 ILE A CA 1
ATOM 666 C C . ILE A 1 82 ? 36.833 5.313 -60.646 1.00 87.94 82 ILE A C 1
ATOM 668 O O . ILE A 1 82 ? 36.661 4.748 -59.566 1.00 87.94 82 ILE A O 1
ATOM 672 N N . GLY A 1 83 ? 36.111 5.027 -61.732 1.00 88.94 83 GLY A N 1
ATOM 673 C CA . GLY A 1 83 ? 35.075 3.999 -61.760 1.00 88.94 83 GLY A CA 1
ATOM 674 C C . GLY A 1 83 ? 35.619 2.623 -61.372 1.00 88.94 83 GLY A C 1
ATOM 675 O O . GLY A 1 83 ? 35.083 1.982 -60.470 1.00 88.94 83 GLY A O 1
ATOM 676 N N . VAL A 1 84 ? 36.733 2.199 -61.979 1.00 92.50 84 VAL A N 1
ATOM 677 C CA . VAL A 1 84 ? 37.385 0.911 -61.680 1.00 92.50 84 VAL A CA 1
ATOM 678 C C . VAL A 1 84 ? 37.847 0.844 -60.223 1.00 92.50 84 VAL A C 1
ATOM 680 O O . VAL A 1 84 ? 37.580 -0.147 -59.542 1.00 92.50 84 VAL A O 1
ATOM 683 N N . ILE A 1 85 ? 38.490 1.899 -59.714 1.00 88.75 85 ILE A N 1
ATOM 684 C CA . ILE A 1 85 ? 38.916 1.978 -58.309 1.00 88.75 85 ILE A CA 1
ATOM 685 C C . ILE A 1 85 ? 37.700 1.886 -57.381 1.00 88.75 85 ILE A C 1
ATOM 687 O O . ILE A 1 85 ? 37.707 1.101 -56.433 1.00 88.75 85 ILE A O 1
ATOM 691 N N . GLY A 1 86 ? 36.627 2.621 -57.682 1.00 86.94 86 GLY A N 1
ATOM 692 C CA . GLY A 1 86 ? 35.363 2.553 -56.954 1.00 86.94 86 GLY A CA 1
ATOM 693 C C . GLY A 1 86 ? 34.813 1.126 -56.899 1.00 86.94 86 GLY A C 1
ATOM 694 O O . GLY A 1 86 ? 34.576 0.600 -55.810 1.00 86.94 86 GLY A O 1
ATOM 695 N N . CYS A 1 87 ? 34.706 0.448 -58.042 1.00 89.00 87 CYS A N 1
ATOM 696 C CA . CYS A 1 87 ? 34.258 -0.944 -58.116 1.00 89.00 87 CYS A CA 1
ATOM 697 C C . CYS A 1 87 ? 35.142 -1.894 -57.291 1.00 89.00 87 CYS A C 1
ATOM 699 O O . CYS A 1 87 ? 34.618 -2.705 -56.523 1.00 89.00 87 CYS A O 1
ATOM 701 N N . LEU A 1 88 ? 36.470 -1.768 -57.381 1.00 89.44 88 LEU A N 1
ATOM 702 C CA . LEU A 1 88 ? 37.407 -2.583 -56.601 1.00 89.44 88 LEU A CA 1
ATOM 703 C C . LEU A 1 88 ? 37.217 -2.391 -55.090 1.00 89.44 88 LEU A C 1
ATOM 705 O O . LEU A 1 88 ? 37.230 -3.369 -54.338 1.00 89.44 88 LEU A O 1
ATOM 709 N N . THR A 1 89 ? 36.978 -1.158 -54.633 1.00 84.88 89 THR A N 1
ATOM 710 C CA . THR A 1 89 ? 36.731 -0.894 -53.205 1.00 84.88 89 THR A CA 1
ATOM 711 C C . THR A 1 89 ? 35.436 -1.536 -52.703 1.00 84.88 89 THR A C 1
ATOM 713 O O . THR A 1 89 ? 35.412 -2.093 -51.602 1.00 84.88 89 THR A O 1
ATOM 716 N N . VAL A 1 90 ? 34.372 -1.529 -53.512 1.00 84.19 90 VAL A N 1
ATOM 717 C CA . VAL A 1 90 ? 33.102 -2.190 -53.177 1.00 84.19 90 VAL A CA 1
ATOM 718 C C . VAL A 1 90 ? 33.289 -3.706 -53.099 1.00 84.19 90 VAL A C 1
ATOM 720 O O . VAL A 1 90 ? 32.896 -4.315 -52.101 1.00 84.19 90 VAL A O 1
ATOM 723 N N . ILE A 1 91 ? 33.953 -4.308 -54.094 1.00 89.44 91 ILE A N 1
ATOM 724 C CA . ILE A 1 91 ? 34.264 -5.747 -54.110 1.00 89.44 91 ILE A CA 1
ATOM 725 C C . ILE A 1 91 ? 35.057 -6.137 -52.858 1.00 89.44 91 ILE A C 1
ATOM 727 O O . ILE A 1 91 ? 34.704 -7.106 -52.184 1.00 89.44 91 ILE A O 1
ATOM 731 N N . HIS A 1 92 ? 36.074 -5.356 -52.485 1.00 86.00 92 HIS A N 1
ATOM 732 C CA . HIS A 1 92 ? 36.853 -5.603 -51.272 1.00 86.00 92 HIS A CA 1
ATOM 733 C C . HIS A 1 92 ? 35.971 -5.607 -50.010 1.00 86.00 92 HIS A C 1
ATOM 735 O O . HIS A 1 92 ? 36.114 -6.491 -49.160 1.00 86.00 92 HIS A O 1
ATOM 741 N N . VAL A 1 93 ? 35.050 -4.650 -49.855 1.00 81.38 93 VAL A N 1
ATOM 742 C CA . VAL A 1 93 ? 34.159 -4.593 -48.679 1.00 81.38 93 VAL A CA 1
ATOM 743 C C . VAL A 1 93 ? 33.221 -5.795 -48.629 1.00 81.38 93 VAL A C 1
ATOM 745 O O . VAL A 1 93 ? 33.023 -6.373 -47.557 1.00 81.38 93 VAL A O 1
ATOM 748 N N . VAL A 1 94 ? 32.669 -6.198 -49.775 1.00 83.38 94 VAL A N 1
ATOM 749 C CA . VAL A 1 94 ? 31.810 -7.385 -49.871 1.00 83.38 94 VAL A CA 1
ATOM 750 C C . VAL A 1 94 ? 32.590 -8.638 -49.481 1.00 83.38 94 VAL A C 1
ATOM 752 O O . VAL A 1 94 ? 32.117 -9.401 -48.638 1.00 83.38 94 VAL A O 1
ATOM 755 N N . LEU A 1 95 ? 33.806 -8.819 -50.008 1.00 86.06 95 LEU A N 1
ATOM 756 C CA . LEU A 1 95 ? 34.665 -9.948 -49.650 1.00 86.06 95 LEU A CA 1
ATOM 757 C C . LEU A 1 95 ? 34.959 -9.977 -48.147 1.00 86.06 95 LEU A C 1
ATOM 759 O O . LEU A 1 95 ? 34.774 -11.026 -47.532 1.00 86.06 95 LEU A O 1
ATOM 763 N N . CYS A 1 96 ? 35.302 -8.837 -47.534 1.00 81.06 96 CYS A N 1
ATOM 764 C CA . CYS A 1 96 ? 35.497 -8.743 -46.084 1.00 81.06 96 CYS A CA 1
ATOM 765 C C . CYS A 1 96 ? 34.253 -9.184 -45.297 1.00 81.06 96 CYS A C 1
ATOM 767 O O . CYS A 1 96 ? 34.356 -10.017 -44.395 1.00 81.06 96 CYS A O 1
ATOM 769 N N . ASN A 1 97 ? 33.068 -8.682 -45.650 1.00 78.75 97 ASN A N 1
ATOM 770 C CA . ASN A 1 97 ? 31.825 -9.039 -44.960 1.00 78.75 97 ASN A CA 1
ATOM 771 C C . ASN A 1 97 ? 31.480 -10.527 -45.115 1.00 78.75 97 ASN A C 1
ATOM 773 O O . ASN A 1 97 ? 31.118 -11.182 -44.137 1.00 78.75 97 ASN A O 1
ATOM 777 N N . VAL A 1 98 ? 31.646 -11.086 -46.318 1.00 83.88 98 VAL A N 1
ATOM 778 C CA . VAL A 1 98 ? 31.429 -12.518 -46.575 1.00 83.88 98 VAL A CA 1
ATOM 779 C C . VAL A 1 98 ? 32.408 -13.364 -45.767 1.00 83.88 98 VAL A C 1
ATOM 781 O O . VAL A 1 98 ? 32.014 -14.382 -45.195 1.00 83.88 98 VAL A O 1
ATOM 784 N N . THR A 1 99 ? 33.672 -12.947 -45.672 1.00 80.75 99 THR A N 1
ATOM 785 C CA . THR A 1 99 ? 34.651 -13.650 -44.844 1.00 80.75 99 THR A CA 1
ATOM 786 C C . THR A 1 99 ? 34.297 -13.592 -43.359 1.00 80.75 99 THR A C 1
ATOM 788 O O . THR A 1 99 ? 34.312 -14.655 -42.749 1.00 80.75 99 THR A O 1
ATOM 791 N N . ILE A 1 100 ? 33.872 -12.436 -42.811 1.00 76.25 100 ILE A N 1
ATOM 792 C CA . ILE A 1 100 ? 33.379 -12.310 -41.419 1.00 76.25 100 ILE A CA 1
ATOM 793 C C . ILE A 1 100 ? 32.224 -13.285 -41.172 1.00 76.25 100 ILE A C 1
ATOM 795 O O . ILE A 1 100 ? 32.225 -14.034 -40.195 1.00 76.25 100 ILE A O 1
ATOM 799 N N . ALA A 1 101 ? 31.234 -13.289 -42.068 1.00 78.12 101 ALA A N 1
ATOM 800 C CA . ALA A 1 101 ? 30.046 -14.120 -41.925 1.00 78.12 101 ALA A CA 1
ATOM 801 C C . ALA A 1 101 ? 30.386 -15.618 -41.978 1.00 78.12 101 ALA A C 1
ATOM 803 O O . ALA A 1 101 ? 29.869 -16.408 -41.186 1.00 78.12 101 ALA A O 1
ATOM 804 N N . ARG A 1 102 ? 31.290 -16.025 -42.879 1.00 80.81 102 ARG A N 1
ATOM 805 C CA . ARG A 1 102 ? 31.741 -17.422 -42.989 1.00 80.81 102 ARG A CA 1
ATOM 806 C C . ARG A 1 102 ? 32.555 -17.867 -41.777 1.00 80.81 102 ARG A C 1
ATOM 808 O O . ARG A 1 102 ? 32.372 -18.990 -41.314 1.00 80.81 102 ARG A O 1
ATOM 815 N N . THR A 1 103 ? 33.422 -17.012 -41.243 1.00 69.81 103 THR A N 1
ATOM 816 C CA . THR A 1 103 ? 34.223 -17.327 -40.050 1.00 69.81 103 THR A CA 1
ATOM 817 C C . THR A 1 103 ? 33.374 -17.352 -38.787 1.00 69.81 103 THR A C 1
ATOM 819 O O . THR A 1 103 ? 33.555 -18.244 -37.965 1.00 69.81 103 THR A O 1
ATOM 822 N N . GLY A 1 104 ? 32.380 -16.465 -38.673 1.00 65.44 104 GLY A N 1
ATOM 823 C CA . GLY A 1 104 ? 31.408 -16.489 -37.576 1.00 65.44 104 GLY A CA 1
ATOM 824 C C . GLY A 1 104 ? 30.581 -17.777 -37.556 1.00 65.44 104 GLY A C 1
ATOM 825 O O . GLY A 1 104 ? 30.389 -18.367 -36.497 1.00 65.44 104 GLY A O 1
ATOM 826 N N . 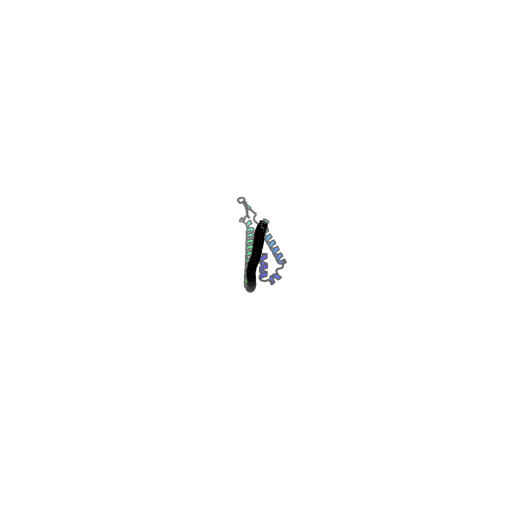LYS A 1 105 ? 30.169 -18.278 -38.732 1.00 72.50 105 LYS A N 1
ATOM 827 C CA . LYS A 1 105 ? 29.440 -19.554 -38.845 1.00 72.50 105 LYS A CA 1
ATOM 828 C C . LYS A 1 105 ? 30.303 -20.784 -38.533 1.00 72.50 105 LYS A C 1
ATOM 830 O O . LYS A 1 105 ? 29.786 -21.754 -37.994 1.00 72.50 105 LYS A O 1
ATOM 835 N N . ARG A 1 106 ? 31.603 -20.764 -38.857 1.00 69.88 106 ARG A N 1
ATOM 836 C CA . ARG A 1 106 ? 32.523 -21.893 -38.603 1.00 69.88 106 ARG A CA 1
ATOM 837 C C . ARG A 1 106 ? 33.111 -21.911 -37.186 1.00 69.88 106 ARG A C 1
ATOM 839 O O . ARG A 1 106 ? 33.507 -22.971 -36.723 1.00 69.88 106 ARG A O 1
ATOM 846 N N . GLY A 1 107 ? 33.157 -20.772 -36.495 1.00 59.88 107 GLY A N 1
ATOM 847 C CA . GLY A 1 107 ? 33.832 -20.620 -35.201 1.00 59.88 107 GLY A CA 1
ATOM 848 C C . GLY A 1 107 ? 33.087 -21.134 -33.962 1.00 59.88 107 GLY A C 1
ATOM 849 O O . GLY A 1 107 ? 33.560 -20.887 -32.860 1.00 59.88 107 GLY A O 1
ATOM 850 N N . GLY A 1 108 ? 31.925 -21.790 -34.080 1.00 50.97 108 GLY A N 1
ATOM 851 C CA . GLY A 1 108 ? 31.236 -22.417 -32.934 1.00 50.97 108 GLY A CA 1
ATOM 852 C C . GLY A 1 108 ? 30.747 -21.470 -31.820 1.00 50.97 108 GLY A C 1
ATOM 853 O O . GLY A 1 108 ? 30.177 -21.931 -30.834 1.00 50.97 108 GLY A O 1
ATOM 854 N N . VAL A 1 109 ? 30.903 -20.150 -31.979 1.00 53.38 109 VAL A N 1
ATOM 855 C CA . VAL A 1 109 ? 30.538 -19.127 -30.977 1.00 53.38 109 VAL A CA 1
ATOM 856 C C . VAL A 1 109 ? 29.027 -19.103 -30.693 1.00 53.38 109 VAL A C 1
ATOM 858 O O . VAL A 1 109 ? 28.605 -18.709 -29.609 1.00 53.38 109 VAL A O 1
ATOM 861 N N . GLY A 1 110 ? 28.204 -19.618 -31.612 1.00 52.53 110 GLY A N 1
ATOM 862 C CA . GLY A 1 110 ? 26.756 -19.737 -31.422 1.00 52.53 110 GLY A CA 1
ATOM 863 C C . GLY A 1 110 ? 26.327 -20.682 -30.290 1.00 52.53 110 GLY A C 1
ATOM 864 O O . GLY A 1 110 ? 25.256 -20.482 -29.733 1.00 52.53 110 GLY A O 1
ATOM 865 N N . ARG A 1 111 ? 27.146 -21.673 -29.898 1.00 54.53 111 ARG A N 1
ATOM 866 C CA . ARG A 1 111 ? 26.790 -22.591 -28.795 1.00 54.53 111 ARG A CA 1
ATOM 867 C C . ARG A 1 111 ? 27.084 -22.025 -27.406 1.00 54.53 111 ARG A C 1
ATOM 869 O O . ARG A 1 111 ? 26.381 -22.366 -26.468 1.00 54.53 111 ARG A O 1
ATOM 876 N N . ARG A 1 112 ? 28.097 -21.161 -27.261 1.00 53.88 112 ARG A N 1
ATOM 877 C CA . ARG A 1 112 ? 28.413 -20.529 -25.967 1.00 53.88 112 ARG A CA 1
ATOM 878 C C . ARG A 1 112 ? 27.454 -19.396 -25.620 1.00 53.88 112 ARG A C 1
ATOM 880 O O . ARG A 1 112 ? 27.131 -19.242 -24.456 1.00 53.88 112 ARG A O 1
ATOM 887 N N . ARG A 1 113 ? 26.991 -18.636 -26.616 1.00 56.47 113 ARG A N 1
ATOM 888 C CA . ARG A 1 113 ? 26.062 -17.524 -26.382 1.00 56.47 113 ARG A CA 1
ATOM 889 C C . ARG A 1 113 ? 24.693 -18.002 -25.892 1.00 56.47 113 ARG A C 1
ATOM 891 O O . ARG A 1 113 ? 24.170 -17.417 -24.964 1.00 56.47 113 ARG A O 1
ATOM 898 N N . ARG A 1 114 ? 24.186 -19.108 -26.447 1.00 57.59 114 ARG A N 1
ATOM 899 C CA . ARG A 1 114 ? 22.889 -19.682 -26.059 1.00 57.59 114 ARG A CA 1
ATOM 900 C C . ARG A 1 114 ? 22.851 -20.174 -24.608 1.00 57.59 114 ARG A C 1
ATOM 902 O O . ARG A 1 114 ? 21.839 -20.034 -23.953 1.00 57.59 114 ARG A O 1
ATOM 909 N N . ARG A 1 115 ? 23.974 -20.703 -24.109 1.00 56.81 115 ARG A N 1
ATOM 910 C CA . ARG A 1 115 ? 24.087 -21.195 -22.728 1.00 56.81 115 ARG A CA 1
ATOM 911 C C . ARG A 1 115 ? 24.134 -20.069 -21.688 1.00 56.81 115 ARG A C 1
ATOM 913 O O . ARG A 1 115 ? 23.702 -20.277 -20.572 1.00 56.81 115 ARG A O 1
ATOM 920 N N . ILE A 1 116 ? 24.679 -18.908 -22.057 1.00 60.34 116 ILE A N 1
ATOM 921 C CA . ILE A 1 116 ? 24.704 -17.722 -21.184 1.00 60.34 116 ILE A CA 1
ATOM 922 C C . ILE A 1 116 ? 23.306 -17.093 -21.116 1.00 60.34 116 ILE A C 1
ATOM 924 O O . ILE A 1 116 ? 22.885 -16.669 -20.055 1.00 60.34 116 ILE A O 1
ATOM 928 N N . GLU A 1 117 ? 22.589 -17.083 -22.241 1.00 61.31 117 GLU A N 1
ATOM 929 C CA . GLU A 1 117 ? 21.214 -16.573 -22.329 1.00 61.31 117 GLU A CA 1
ATOM 930 C C . GLU A 1 117 ? 20.238 -17.438 -21.502 1.00 61.31 117 GLU A C 1
ATOM 932 O O . GLU A 1 117 ? 19.397 -16.893 -20.805 1.00 61.31 117 GLU A O 1
ATOM 937 N N . GLU A 1 118 ? 20.407 -18.770 -21.500 1.00 61.00 118 GLU A N 1
ATOM 938 C CA . GLU A 1 118 ? 19.620 -19.690 -20.653 1.00 61.00 118 GLU A CA 1
ATOM 939 C C . GLU A 1 118 ? 19.919 -19.530 -19.142 1.00 61.00 118 GLU A C 1
ATOM 941 O O . GLU A 1 118 ? 18.998 -19.613 -18.339 1.00 61.00 118 GLU A O 1
ATOM 946 N N . GLU A 1 119 ? 21.172 -19.266 -18.737 1.00 62.00 119 GLU A N 1
ATOM 947 C CA . GLU A 1 119 ? 21.525 -19.035 -17.318 1.00 62.00 119 GLU A CA 1
ATOM 948 C C . GLU A 1 119 ? 21.021 -17.675 -16.786 1.00 62.00 119 GLU A C 1
ATOM 950 O O . GLU A 1 119 ? 20.681 -17.576 -15.609 1.00 62.00 119 GLU A O 1
ATOM 955 N N . GLU A 1 120 ? 20.951 -16.629 -17.621 1.00 63.69 120 GLU A N 1
ATOM 956 C CA . GLU A 1 120 ? 20.352 -15.339 -17.227 1.00 63.69 120 GLU A CA 1
ATOM 957 C C . GLU A 1 120 ? 18.823 -15.444 -17.062 1.00 63.69 120 GLU A C 1
ATOM 959 O O . GLU A 1 120 ? 18.273 -14.881 -16.119 1.00 63.69 120 GLU A O 1
ATOM 964 N N . GLU A 1 121 ? 18.142 -16.210 -17.921 1.00 63.47 121 GLU A N 1
ATOM 965 C CA . GLU A 1 121 ? 16.679 -16.383 -17.880 1.00 63.47 121 GLU A CA 1
ATOM 966 C C . GLU A 1 121 ? 16.209 -17.250 -16.688 1.00 63.47 121 GLU A C 1
ATOM 968 O O . GLU A 1 121 ? 15.122 -17.033 -16.146 1.00 63.47 121 GLU A O 1
ATOM 973 N N . GLU A 1 122 ? 17.027 -18.207 -16.228 1.00 61.12 122 GLU A N 1
ATOM 974 C CA . GLU A 1 122 ? 16.772 -18.938 -14.973 1.00 61.12 122 GLU A CA 1
ATOM 975 C C . GLU A 1 122 ? 16.957 -18.037 -13.737 1.00 61.12 122 GLU A C 1
ATOM 977 O O . GLU A 1 122 ? 16.154 -18.113 -12.808 1.00 61.12 122 GLU A O 1
ATOM 982 N N . GLY A 1 123 ? 17.952 -17.141 -13.743 1.00 64.44 123 GLY A N 1
ATOM 983 C CA . GLY A 1 123 ? 18.189 -16.202 -12.640 1.00 64.44 123 GLY A CA 1
ATOM 984 C C . GLY A 1 123 ? 17.086 -15.151 -12.474 1.00 64.44 123 GLY A C 1
ATOM 985 O O . GLY A 1 123 ? 16.695 -14.854 -11.347 1.00 64.44 123 GLY A O 1
ATOM 986 N N . GLU A 1 124 ? 16.540 -14.624 -13.577 1.00 66.12 124 GLU A N 1
ATOM 987 C CA . GLU A 1 124 ? 15.418 -13.670 -13.521 1.00 66.12 124 GLU A CA 1
ATOM 988 C C . GLU A 1 124 ? 14.131 -14.313 -12.967 1.00 66.12 124 GLU A C 1
ATOM 990 O O . GLU A 1 124 ? 13.390 -13.659 -12.234 1.00 66.12 124 GLU A O 1
ATOM 995 N N . ASN A 1 125 ? 13.879 -15.601 -13.245 1.00 70.25 125 ASN A N 1
ATOM 996 C CA . ASN A 1 125 ? 12.716 -16.303 -12.685 1.00 70.25 125 ASN A CA 1
ATOM 997 C C . ASN A 1 125 ? 12.843 -16.558 -11.174 1.00 70.25 125 ASN A C 1
ATOM 999 O O . ASN A 1 125 ? 11.839 -16.485 -10.467 1.00 70.25 125 ASN A O 1
ATOM 1003 N N . GLU A 1 126 ? 14.046 -16.851 -10.663 1.00 72.69 126 GLU A N 1
ATOM 1004 C CA . GLU A 1 12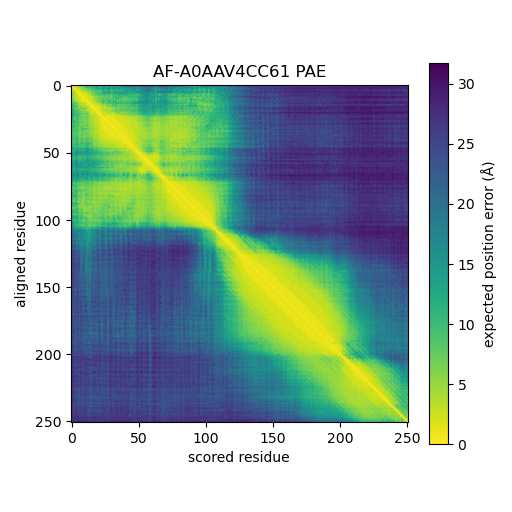6 ? 14.249 -17.038 -9.218 1.00 72.69 126 GLU A CA 1
ATOM 1005 C C . GLU A 1 126 ? 14.027 -15.730 -8.434 1.00 72.69 126 GLU A C 1
ATOM 1007 O O . GLU A 1 126 ? 13.391 -15.760 -7.378 1.00 72.69 126 GLU A O 1
ATOM 1012 N N . GLU A 1 127 ? 14.473 -14.578 -8.957 1.00 75.56 127 GLU A N 1
ATOM 1013 C CA . GLU A 1 127 ? 14.195 -13.274 -8.328 1.00 75.56 127 GLU A CA 1
ATOM 1014 C C . GLU A 1 127 ? 12.693 -12.934 -8.345 1.00 75.56 127 GLU A C 1
ATOM 1016 O O . GLU A 1 127 ? 12.161 -12.452 -7.341 1.00 75.56 127 GLU A O 1
ATOM 1021 N N . GLU A 1 128 ? 11.980 -13.227 -9.439 1.00 80.19 128 GLU A N 1
ATOM 1022 C CA . GLU A 1 128 ? 10.538 -12.959 -9.533 1.00 80.19 128 GLU A CA 1
ATOM 1023 C C . GLU A 1 128 ? 9.719 -13.855 -8.577 1.00 80.19 128 GLU A C 1
ATOM 1025 O O . GLU A 1 128 ? 8.757 -13.388 -7.956 1.00 80.19 128 GLU A O 1
ATOM 1030 N N . GLU A 1 129 ? 10.121 -15.120 -8.376 1.00 85.00 129 GLU A N 1
ATOM 1031 C CA . GLU A 1 129 ? 9.499 -16.005 -7.380 1.00 85.00 129 GLU A CA 1
ATOM 1032 C C . GLU A 1 129 ? 9.752 -15.541 -5.931 1.00 85.00 129 GLU A C 1
ATOM 1034 O O . GLU A 1 129 ? 8.822 -15.581 -5.112 1.00 85.00 129 GLU A O 1
ATOM 1039 N N . GLU A 1 130 ? 10.961 -15.064 -5.603 1.00 85.94 130 GLU A N 1
ATOM 1040 C CA . GLU A 1 130 ? 11.258 -14.505 -4.273 1.00 85.94 130 GLU A CA 1
ATOM 1041 C C . GLU A 1 130 ? 10.431 -13.241 -3.986 1.00 85.94 130 GLU A C 1
ATOM 1043 O O . GLU A 1 130 ? 9.837 -13.128 -2.904 1.00 85.94 130 GLU A O 1
ATOM 1048 N N . GLU A 1 131 ? 10.310 -12.318 -4.950 1.00 87.69 131 GLU A N 1
ATOM 1049 C CA . GLU A 1 131 ? 9.474 -11.119 -4.791 1.00 87.69 131 GLU A CA 1
ATOM 1050 C C . GLU A 1 131 ? 7.994 -11.485 -4.570 1.00 87.69 131 GLU A C 1
ATOM 1052 O O . GLU A 1 131 ? 7.321 -10.920 -3.693 1.00 87.69 131 GLU A O 1
ATOM 1057 N N . GLU A 1 132 ? 7.473 -12.480 -5.298 1.00 91.50 132 GLU A N 1
ATOM 1058 C CA . GLU A 1 132 ? 6.084 -12.919 -5.147 1.00 91.50 132 GLU A CA 1
ATOM 1059 C C . GLU A 1 132 ? 5.828 -13.595 -3.781 1.00 91.50 132 GLU A C 1
ATOM 1061 O O . GLU A 1 132 ? 4.748 -13.435 -3.185 1.00 91.50 132 GLU A O 1
ATOM 1066 N N . GLU A 1 133 ? 6.800 -14.344 -3.243 1.00 92.00 133 GLU A N 1
ATOM 1067 C CA . GLU A 1 133 ? 6.728 -14.900 -1.887 1.00 92.00 133 GLU A CA 1
ATOM 1068 C C . GLU A 1 133 ? 6.758 -13.806 -0.809 1.00 92.00 133 GLU A C 1
ATOM 1070 O O . GLU A 1 133 ? 5.941 -13.854 0.129 1.00 92.00 133 GLU A O 1
ATOM 1075 N N . GLU A 1 134 ? 7.622 -12.796 -0.946 1.00 91.75 134 GLU A N 1
ATOM 1076 C CA . GLU A 1 134 ? 7.687 -11.669 -0.012 1.00 91.75 134 GLU A CA 1
ATOM 1077 C C . GLU A 1 134 ? 6.368 -10.882 0.017 1.00 91.75 134 GLU A C 1
ATOM 1079 O O . GLU A 1 134 ? 5.826 -10.607 1.102 1.00 91.75 134 GLU A O 1
ATOM 1084 N N . GLU A 1 135 ? 5.773 -10.594 -1.147 1.00 93.19 135 GLU A N 1
ATOM 1085 C CA . GLU A 1 135 ? 4.465 -9.936 -1.227 1.00 93.19 135 GLU A CA 1
ATOM 1086 C C . GLU A 1 135 ? 3.365 -10.772 -0.553 1.00 93.19 135 GLU A C 1
ATOM 1088 O O . GLU A 1 135 ? 2.554 -10.255 0.239 1.00 93.19 135 GLU A O 1
ATOM 1093 N N . LYS A 1 136 ? 3.346 -12.091 -0.797 1.00 95.88 136 LYS A N 1
ATOM 1094 C CA . LYS A 1 136 ? 2.403 -13.024 -0.155 1.00 95.88 136 LYS A CA 1
ATOM 1095 C C . LYS A 1 136 ? 2.598 -13.048 1.364 1.00 95.88 136 LYS A C 1
ATOM 1097 O O . LYS A 1 136 ? 1.602 -13.091 2.113 1.00 95.88 136 LYS A O 1
ATOM 1102 N N . GLU A 1 137 ? 3.831 -13.002 1.869 1.00 96.38 137 GLU A N 1
ATOM 1103 C CA . GLU A 1 137 ? 4.092 -12.933 3.309 1.00 96.38 137 GLU A CA 1
ATOM 1104 C C . GLU A 1 137 ? 3.636 -11.590 3.903 1.00 96.38 137 GLU A C 1
ATOM 1106 O O . GLU A 1 137 ? 2.972 -11.558 4.958 1.00 96.38 137 GLU A O 1
ATOM 1111 N N . GLU A 1 138 ? 3.906 -10.475 3.222 1.00 96.31 138 GLU A N 1
ATOM 1112 C CA . GLU A 1 138 ? 3.497 -9.147 3.674 1.00 96.31 138 GLU A CA 1
ATOM 1113 C C . GLU A 1 138 ? 1.965 -9.030 3.731 1.00 96.31 138 GLU A C 1
ATOM 1115 O O . GLU A 1 138 ? 1.389 -8.550 4.724 1.00 96.31 138 GLU A O 1
ATOM 1120 N N . GLU A 1 139 ? 1.266 -9.566 2.728 1.00 96.81 139 GLU A N 1
ATOM 1121 C CA . GLU A 1 139 ? -0.192 -9.600 2.681 1.00 96.81 139 GLU A CA 1
ATOM 1122 C C . GLU A 1 139 ? -0.771 -10.445 3.833 1.00 96.81 139 GLU A C 1
ATOM 1124 O O . GLU A 1 139 ? -1.714 -10.027 4.534 1.00 96.81 139 GLU A O 1
ATOM 1129 N N . ARG A 1 140 ? -0.157 -11.601 4.131 1.00 97.00 140 ARG A N 1
ATOM 1130 C CA . ARG A 1 140 ? -0.503 -12.443 5.292 1.00 97.00 140 ARG A CA 1
ATOM 1131 C C . ARG A 1 140 ? -0.286 -11.693 6.609 1.00 97.00 140 ARG A C 1
ATOM 1133 O O . ARG A 1 140 ? -1.167 -11.730 7.487 1.00 97.00 140 ARG A O 1
ATOM 1140 N N . ARG A 1 141 ? 0.820 -10.954 6.762 1.00 96.62 141 ARG A N 1
ATOM 1141 C CA . ARG A 1 141 ? 1.094 -10.101 7.937 1.00 96.62 141 ARG A CA 1
ATOM 1142 C C . ARG A 1 141 ? 0.052 -8.989 8.074 1.00 96.62 141 ARG A C 1
ATOM 1144 O O . ARG A 1 141 ? -0.505 -8.799 9.168 1.00 96.62 141 ARG A O 1
ATOM 1151 N N . ARG A 1 142 ? -0.307 -8.303 6.983 1.00 96.31 142 ARG A N 1
ATOM 1152 C CA . ARG A 1 142 ? -1.363 -7.270 6.952 1.00 96.31 142 ARG A CA 1
ATOM 1153 C C . ARG A 1 142 ? -2.727 -7.851 7.343 1.00 96.31 142 ARG A C 1
ATOM 1155 O O . ARG A 1 142 ? -3.404 -7.290 8.219 1.00 96.31 142 ARG A O 1
ATOM 1162 N N . LYS A 1 143 ? -3.116 -9.013 6.801 1.00 96.12 143 LYS A N 1
ATOM 1163 C CA . LYS A 1 143 ? -4.354 -9.737 7.169 1.00 96.12 143 LYS A CA 1
ATOM 1164 C C . LYS A 1 143 ? -4.370 -10.118 8.656 1.00 96.12 143 LYS A C 1
ATOM 1166 O O . LYS A 1 143 ? -5.374 -9.869 9.339 1.00 96.12 143 LYS A O 1
ATOM 1171 N N . ARG A 1 144 ? -3.266 -10.644 9.208 1.00 96.69 144 ARG A N 1
ATOM 1172 C CA . ARG A 1 144 ? -3.133 -10.965 10.649 1.00 96.69 144 ARG A CA 1
ATOM 1173 C C . ARG A 1 144 ? -3.277 -9.715 11.528 1.00 96.69 144 ARG A C 1
ATOM 1175 O O . ARG A 1 144 ? -4.069 -9.728 12.479 1.00 96.69 144 ARG A O 1
ATOM 1182 N N . ARG A 1 145 ? -2.617 -8.603 11.176 1.00 96.00 145 ARG A N 1
ATOM 1183 C CA . ARG A 1 145 ? -2.732 -7.310 11.886 1.00 96.00 145 ARG A CA 1
ATOM 1184 C C . ARG A 1 145 ? -4.170 -6.773 11.875 1.00 96.00 145 ARG A C 1
ATOM 1186 O O . ARG A 1 145 ? -4.687 -6.384 12.929 1.00 96.00 145 ARG A O 1
ATOM 1193 N N . ARG A 1 146 ? -4.862 -6.810 10.727 1.00 95.69 146 ARG A N 1
ATOM 1194 C CA . ARG A 1 146 ? -6.279 -6.400 10.599 1.00 95.69 146 ARG A CA 1
ATOM 1195 C C . ARG A 1 146 ? -7.205 -7.265 11.468 1.00 95.69 146 ARG A C 1
ATOM 1197 O O . ARG A 1 146 ? -8.018 -6.725 12.228 1.00 95.69 146 ARG A O 1
ATOM 1204 N N . ARG A 1 147 ? -7.042 -8.596 11.445 1.00 96.19 147 ARG A N 1
ATOM 1205 C CA . ARG A 1 147 ? -7.793 -9.532 12.311 1.00 96.19 147 ARG A CA 1
ATOM 1206 C C . ARG A 1 147 ? -7.549 -9.245 13.800 1.00 96.19 147 ARG A C 1
ATOM 1208 O O . ARG A 1 147 ? -8.506 -9.197 14.579 1.00 96.19 147 ARG A O 1
ATOM 1215 N N . GLY A 1 148 ? -6.302 -8.973 14.189 1.00 97.12 148 GLY A N 1
ATOM 1216 C CA . GLY A 1 148 ? -5.925 -8.580 15.551 1.00 97.12 148 GLY A CA 1
ATOM 1217 C C . GLY A 1 148 ? -6.614 -7.291 16.018 1.00 97.12 148 GLY A C 1
ATOM 1218 O O . GLY A 1 148 ? -7.246 -7.276 17.081 1.00 97.12 148 GLY A O 1
ATOM 1219 N N . LYS A 1 149 ? -6.582 -6.227 15.201 1.00 96.50 149 LYS A N 1
ATOM 1220 C CA . LYS A 1 149 ? -7.278 -4.955 15.482 1.00 96.50 149 LYS A CA 1
ATOM 1221 C C . LYS A 1 149 ? -8.792 -5.161 15.649 1.00 96.50 149 LYS A C 1
ATOM 1223 O O . LYS A 1 149 ? -9.369 -4.687 16.633 1.00 96.50 149 LYS A O 1
ATOM 1228 N N . ARG A 1 150 ? -9.432 -5.949 14.772 1.00 96.62 150 ARG A N 1
ATOM 1229 C CA . ARG A 1 150 ? -10.877 -6.261 14.844 1.00 96.62 150 ARG A CA 1
ATOM 1230 C C . ARG A 1 150 ? -11.243 -7.021 16.127 1.00 96.62 150 ARG A C 1
ATOM 1232 O O . ARG A 1 150 ? -12.221 -6.669 16.793 1.00 96.62 150 ARG A O 1
ATOM 1239 N N . ARG A 1 151 ? -10.429 -8.0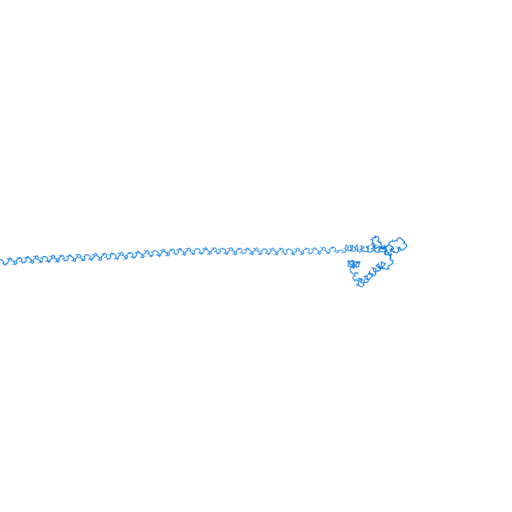05 16.538 1.00 97.25 151 ARG A N 1
ATOM 1240 C CA . ARG A 1 151 ? -10.598 -8.735 17.814 1.00 97.25 151 ARG A CA 1
ATOM 1241 C C . ARG A 1 151 ? -10.472 -7.801 19.027 1.00 97.25 151 ARG A C 1
ATOM 1243 O O . ARG A 1 151 ? -11.340 -7.829 19.906 1.00 97.25 151 ARG A O 1
ATOM 1250 N N . ARG A 1 152 ? -9.457 -6.924 19.059 1.00 97.12 152 ARG A N 1
ATOM 1251 C CA . ARG A 1 152 ? -9.267 -5.922 20.132 1.00 97.12 152 ARG A CA 1
ATOM 1252 C C . ARG A 1 152 ? -10.460 -4.962 20.227 1.00 97.12 152 ARG A C 1
ATOM 1254 O O . ARG A 1 152 ? -10.984 -4.738 21.322 1.00 97.12 152 ARG A O 1
ATOM 1261 N N . MET A 1 153 ? -10.956 -4.467 19.092 1.00 97.19 153 MET A N 1
ATOM 1262 C CA . MET A 1 153 ? -12.119 -3.574 19.039 1.00 97.19 153 MET A CA 1
ATOM 1263 C C . MET A 1 153 ? -13.403 -4.262 19.540 1.00 97.19 153 MET A C 1
ATOM 1265 O O . MET A 1 153 ? -14.121 -3.699 20.374 1.00 97.19 153 MET A O 1
ATOM 1269 N N . LYS A 1 154 ? -13.657 -5.517 19.131 1.00 97.31 154 LYS A N 1
ATOM 1270 C CA . LYS A 1 154 ? -14.802 -6.319 19.611 1.00 97.31 154 LYS A CA 1
ATOM 1271 C C . LYS A 1 154 ? -14.739 -6.543 21.131 1.00 97.31 154 LYS A C 1
ATOM 1273 O O . LYS A 1 154 ? -15.744 -6.341 21.819 1.00 97.31 154 LYS A O 1
ATOM 1278 N N . LYS A 1 155 ? -13.555 -6.860 21.682 1.00 97.75 155 LYS A N 1
ATOM 1279 C CA . LYS A 1 155 ? -13.328 -7.006 23.137 1.00 97.75 155 LYS A CA 1
ATOM 1280 C C . LYS A 1 155 ? -13.594 -5.693 23.889 1.00 97.75 155 LYS A C 1
ATOM 1282 O O . LYS A 1 155 ? -14.293 -5.704 24.905 1.00 97.75 155 LYS A O 1
ATOM 1287 N N . ARG A 1 156 ? -13.128 -4.548 23.367 1.00 97.50 156 ARG A N 1
ATOM 1288 C CA . ARG A 1 156 ? -13.386 -3.210 23.944 1.00 97.50 156 ARG A CA 1
ATOM 1289 C C . ARG A 1 156 ? -14.882 -2.868 23.947 1.00 97.50 156 ARG A C 1
ATOM 1291 O O . ARG A 1 156 ? -15.392 -2.398 24.966 1.00 97.50 156 ARG A O 1
ATOM 1298 N N . ARG A 1 157 ? -15.609 -3.164 22.861 1.00 97.62 157 ARG A N 1
ATOM 1299 C CA . ARG A 1 157 ? -17.068 -2.952 22.765 1.00 97.62 157 ARG A CA 1
ATOM 1300 C C . ARG A 1 157 ? -17.840 -3.820 23.767 1.00 97.62 157 ARG A C 1
ATOM 1302 O O . ARG A 1 157 ? -18.729 -3.303 24.442 1.00 97.62 157 ARG A O 1
ATOM 1309 N N . ARG A 1 158 ? -17.463 -5.097 23.940 1.00 97.62 158 ARG A N 1
ATOM 1310 C CA . ARG A 1 158 ? -18.060 -5.998 24.950 1.00 97.62 158 ARG A CA 1
ATOM 1311 C C . ARG A 1 158 ? -17.843 -5.478 26.376 1.00 97.62 158 ARG A C 1
ATOM 1313 O O . ARG A 1 158 ? -18.808 -5.383 27.131 1.00 97.62 158 ARG A O 1
ATOM 1320 N N . ARG A 1 159 ? -16.621 -5.039 26.715 1.00 97.31 159 ARG A N 1
ATOM 1321 C CA . ARG A 1 159 ? -16.303 -4.426 28.022 1.00 97.31 159 ARG A CA 1
ATOM 1322 C C . ARG A 1 159 ? -17.105 -3.143 28.278 1.00 97.31 159 ARG A C 1
ATOM 1324 O O . ARG A 1 159 ? -17.660 -2.983 29.363 1.00 97.31 159 ARG A O 1
ATOM 1331 N N . ARG A 1 160 ? -17.232 -2.251 27.284 1.00 97.19 160 ARG A N 1
ATOM 1332 C CA . ARG A 1 160 ? -18.068 -1.035 27.390 1.00 97.19 160 ARG A CA 1
ATOM 1333 C C . ARG A 1 160 ? -19.544 -1.373 27.633 1.00 97.19 160 ARG A C 1
ATOM 1335 O O . ARG A 1 160 ? -20.153 -0.790 28.528 1.00 97.19 160 ARG A O 1
ATOM 1342 N N . ARG A 1 161 ? -20.106 -2.346 26.901 1.00 97.81 161 ARG A N 1
ATOM 1343 C CA . ARG A 1 161 ? -21.491 -2.819 27.104 1.00 97.81 161 ARG A CA 1
ATOM 1344 C C . ARG A 1 161 ? -21.700 -3.396 28.508 1.00 97.81 161 ARG A C 1
ATOM 1346 O O . ARG A 1 161 ? -22.670 -3.033 29.166 1.00 97.81 161 ARG A O 1
ATOM 1353 N N . GLN A 1 162 ? -20.773 -4.223 28.999 1.00 97.56 162 GLN A N 1
ATOM 1354 C CA . GLN A 1 162 ? -20.830 -4.768 30.362 1.00 97.56 162 GLN A CA 1
ATOM 1355 C C . GLN A 1 162 ? -20.752 -3.670 31.432 1.00 97.56 162 GLN A C 1
ATOM 1357 O O . GLN A 1 162 ? -21.561 -3.678 32.359 1.00 97.56 162 GLN A O 1
ATOM 1362 N N . ARG A 1 163 ? -19.852 -2.685 31.285 1.00 97.62 163 ARG A N 1
ATOM 1363 C CA . ARG A 1 163 ? -19.781 -1.523 32.193 1.00 97.62 163 ARG A CA 1
ATOM 1364 C C . ARG A 1 163 ? -21.084 -0.716 32.193 1.00 97.62 163 ARG A C 1
ATOM 1366 O O . ARG A 1 163 ? -21.576 -0.380 33.265 1.00 97.62 163 ARG A O 1
ATOM 1373 N N . LYS A 1 164 ? -21.690 -0.466 31.022 1.00 97.62 164 LYS A N 1
ATOM 1374 C CA . LYS A 1 164 ? -22.986 0.234 30.915 1.00 97.62 164 LYS A CA 1
ATOM 1375 C C . LYS A 1 164 ? -24.120 -0.559 31.580 1.00 97.62 164 LYS A C 1
ATOM 1377 O O . LYS A 1 164 ? -24.914 0.031 32.305 1.00 97.62 164 LYS A O 1
ATOM 1382 N N . LYS A 1 165 ? -24.162 -1.889 31.406 1.00 97.88 165 LYS A N 1
ATOM 1383 C CA . LYS A 1 165 ? -25.139 -2.771 32.078 1.00 97.88 165 LYS A CA 1
ATOM 1384 C C . LYS A 1 165 ? -24.962 -2.760 33.602 1.00 97.88 165 LYS A C 1
ATOM 1386 O O . LYS A 1 165 ? -25.952 -2.632 34.312 1.00 97.88 165 LYS A O 1
ATOM 1391 N N . ARG A 1 166 ? -23.720 -2.821 34.106 1.00 97.69 166 ARG A N 1
ATOM 1392 C CA . ARG A 1 166 ? -23.419 -2.713 35.548 1.00 97.69 166 ARG A CA 1
ATOM 1393 C C . ARG A 1 166 ? -23.838 -1.358 36.128 1.00 97.69 166 ARG A C 1
ATOM 1395 O O . ARG A 1 166 ? -24.502 -1.341 37.154 1.00 97.69 166 ARG A O 1
ATOM 1402 N N . ARG A 1 167 ? -23.532 -0.243 35.449 1.00 97.75 167 ARG A N 1
ATOM 1403 C CA . ARG A 1 167 ? -23.971 1.104 35.872 1.00 97.75 167 ARG A CA 1
ATOM 1404 C C . ARG A 1 167 ? -25.495 1.235 35.924 1.00 97.75 167 ARG A C 1
ATOM 1406 O O . ARG A 1 167 ? -26.011 1.788 36.880 1.00 97.75 167 ARG A O 1
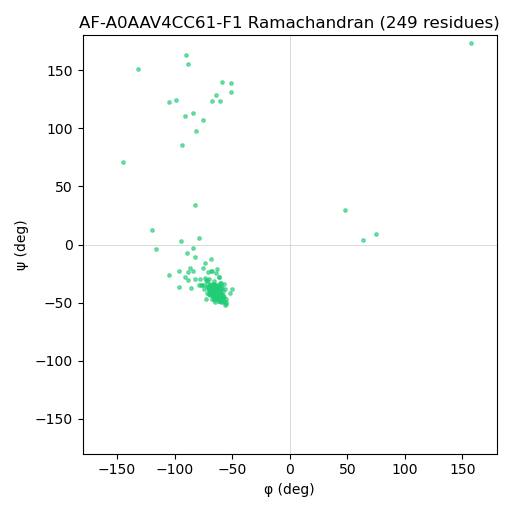ATOM 1413 N N . ARG A 1 168 ? -26.217 0.694 34.933 1.00 97.69 168 ARG A N 1
ATOM 1414 C CA . ARG A 1 168 ? -27.692 0.680 34.943 1.00 97.69 168 ARG A CA 1
ATOM 1415 C C . ARG A 1 168 ? -28.266 -0.126 36.108 1.00 97.69 168 ARG A C 1
ATOM 1417 O O . ARG A 1 168 ? -29.243 0.309 36.690 1.00 97.69 168 ARG A O 1
ATOM 1424 N N . ARG A 1 169 ? -27.662 -1.273 36.446 1.00 97.88 169 ARG A N 1
ATOM 1425 C CA . ARG A 1 169 ? -28.074 -2.069 37.613 1.00 97.88 169 ARG A CA 1
ATOM 1426 C C . ARG A 1 169 ? -27.839 -1.323 38.928 1.00 97.88 169 ARG A C 1
ATOM 1428 O O . ARG A 1 169 ? -28.741 -1.313 39.744 1.00 97.88 169 ARG A O 1
ATOM 1435 N N . ARG A 1 170 ? -26.681 -0.669 39.098 1.00 97.88 170 ARG A N 1
ATOM 1436 C CA . ARG A 1 170 ? -26.400 0.158 40.289 1.00 97.88 170 ARG A CA 1
ATOM 1437 C C . ARG A 1 170 ? -27.409 1.294 40.450 1.00 97.88 170 ARG A C 1
ATOM 1439 O O . ARG A 1 170 ? -28.037 1.368 41.483 1.00 97.88 170 ARG A O 1
ATOM 1446 N N . ARG A 1 171 ? -27.673 2.054 39.381 1.00 97.81 171 ARG A N 1
ATOM 1447 C CA . ARG A 1 171 ? -28.683 3.128 39.401 1.00 97.81 171 ARG A CA 1
ATOM 1448 C C . ARG A 1 171 ? -30.109 2.655 39.688 1.00 97.81 171 ARG A C 1
ATOM 1450 O O . ARG A 1 171 ? -30.914 3.456 40.127 1.00 97.81 171 ARG A O 1
ATOM 1457 N N . ARG A 1 172 ? -30.460 1.410 39.343 1.00 98.19 172 ARG A N 1
ATOM 1458 C CA . ARG A 1 172 ? -31.771 0.843 39.702 1.00 98.19 172 ARG A CA 1
ATOM 1459 C C . ARG A 1 172 ? -31.827 0.521 41.189 1.00 98.19 172 ARG A C 1
ATOM 1461 O O . ARG A 1 172 ? -32.756 0.970 41.828 1.00 98.19 172 ARG A O 1
ATOM 1468 N N . LYS A 1 173 ? -30.790 -0.137 41.715 1.00 98.06 173 LYS A N 1
ATOM 1469 C CA . LYS A 1 173 ? -30.663 -0.404 43.152 1.00 98.06 173 LYS A CA 1
ATOM 1470 C C . LYS A 1 173 ? -30.666 0.877 43.986 1.00 98.06 173 LYS A C 1
ATOM 1472 O O . LYS A 1 173 ? -31.424 0.963 44.926 1.00 98.06 173 LYS A O 1
ATOM 1477 N N . GLU A 1 174 ? -29.897 1.890 43.583 1.00 98.25 174 GLU A N 1
ATOM 1478 C CA . GLU A 1 174 ? -29.876 3.202 44.255 1.00 98.25 174 GLU A CA 1
ATOM 1479 C C . GLU A 1 174 ? -31.267 3.860 44.274 1.00 98.25 174 GLU A C 1
ATOM 1481 O O . GLU A 1 174 ? -31.633 4.473 45.265 1.00 98.25 174 GLU A O 1
ATOM 1486 N N . LYS A 1 175 ? -32.055 3.718 43.197 1.00 98.06 175 LYS A N 1
ATOM 1487 C CA . LYS A 1 175 ? -33.434 4.227 43.148 1.00 98.06 175 LYS A CA 1
ATOM 1488 C C . LYS A 1 175 ? -34.398 3.419 44.013 1.00 98.06 175 LYS A C 1
ATOM 1490 O O . LYS A 1 175 ? -35.244 4.018 44.654 1.00 98.06 175 LYS A O 1
ATOM 1495 N N . GLU A 1 176 ? -34.276 2.093 44.006 1.00 98.25 176 GLU A N 1
ATOM 1496 C CA . GLU A 1 176 ? -35.062 1.200 44.869 1.00 98.25 176 GLU A CA 1
ATOM 1497 C C . GLU A 1 176 ? -34.779 1.515 46.351 1.00 98.25 176 GLU A C 1
ATOM 1499 O O . GLU A 1 176 ? -35.716 1.738 47.107 1.00 98.25 176 GLU A O 1
ATOM 1504 N N . GLU A 1 177 ? -33.504 1.666 46.735 1.00 98.25 177 GLU A N 1
ATOM 1505 C CA . GLU A 1 177 ? -33.085 2.077 48.087 1.00 98.25 177 GLU A CA 1
ATOM 1506 C C . GLU A 1 177 ? -33.584 3.493 48.452 1.00 98.25 177 GLU A C 1
ATOM 1508 O O . GLU A 1 177 ? -33.965 3.743 49.593 1.00 98.25 177 GLU A O 1
ATOM 1513 N N . GLU A 1 178 ? -33.602 4.440 47.505 1.00 98.25 178 GLU A N 1
ATOM 1514 C CA . GLU A 1 178 ? -34.151 5.789 47.728 1.00 98.25 178 GLU A CA 1
ATOM 1515 C C . GLU A 1 178 ? -35.681 5.772 47.906 1.00 98.25 178 GLU A C 1
ATOM 1517 O O . GLU A 1 178 ? -36.213 6.509 48.734 1.00 98.25 178 GLU A O 1
ATOM 1522 N N . GLU A 1 179 ? -36.397 4.942 47.142 1.00 98.31 179 GLU A N 1
ATOM 1523 C CA . GLU A 1 179 ? -37.846 4.756 47.279 1.00 98.31 179 GLU A CA 1
ATOM 1524 C C . GLU A 1 179 ? -38.212 4.069 48.603 1.00 98.31 179 GLU A C 1
ATOM 1526 O O . GLU A 1 179 ? -39.184 4.481 49.234 1.00 98.31 179 GLU A O 1
ATOM 1531 N N . GLU A 1 180 ? -37.434 3.079 49.054 1.00 98.31 180 GLU A N 1
ATOM 1532 C CA . GLU A 1 180 ? -37.603 2.460 50.377 1.00 98.31 180 GLU A CA 1
ATOM 1533 C C . GLU A 1 180 ? -37.406 3.481 51.503 1.00 98.31 180 GLU A C 1
ATOM 1535 O O . GLU A 1 180 ? -38.298 3.634 52.334 1.00 98.31 180 GLU A O 1
ATOM 1540 N N . ARG A 1 181 ? -36.328 4.277 51.468 1.00 97.94 181 ARG A N 1
ATOM 1541 C CA . ARG A 1 181 ? -36.098 5.347 52.460 1.00 97.94 181 ARG A CA 1
ATOM 1542 C C . ARG A 1 181 ? -37.237 6.364 52.517 1.00 97.94 181 ARG A C 1
ATOM 1544 O O . ARG A 1 181 ? -37.613 6.804 53.597 1.00 97.94 181 ARG A O 1
ATOM 1551 N N . LYS A 1 182 ? -37.802 6.746 51.365 1.00 97.94 182 LYS A N 1
ATOM 1552 C CA . LYS A 1 182 ? -38.947 7.674 51.321 1.00 97.94 182 LYS A CA 1
ATOM 1553 C C . LYS A 1 182 ? -40.198 7.076 51.958 1.00 97.94 182 LYS A C 1
ATOM 1555 O O . LYS A 1 182 ? -40.915 7.807 52.632 1.00 97.94 182 LYS A O 1
ATOM 1560 N N . LYS A 1 183 ? -40.450 5.777 51.760 1.00 97.94 183 LYS A N 1
ATOM 1561 C CA . LYS A 1 183 ? -41.566 5.075 52.410 1.00 97.94 183 LYS A CA 1
ATOM 1562 C C . LYS A 1 183 ? -41.367 4.994 53.920 1.00 97.94 183 LYS A C 1
ATOM 1564 O O . LYS A 1 183 ? -42.301 5.307 54.645 1.00 97.94 183 LYS A O 1
ATOM 1569 N N . GLU A 1 184 ? -40.162 4.659 54.381 1.00 97.81 184 GLU A N 1
ATOM 1570 C CA . GLU A 1 184 ? -39.827 4.645 55.814 1.00 97.81 184 GLU A CA 1
ATOM 1571 C C . GLU A 1 184 ? -40.021 6.034 56.452 1.00 97.81 184 GLU A C 1
ATOM 1573 O O . GLU A 1 184 ? -40.686 6.152 57.480 1.00 97.81 184 GLU A O 1
ATOM 1578 N N . GLU A 1 185 ? -39.535 7.107 55.813 1.00 97.56 185 GLU A N 1
ATOM 1579 C CA . GLU A 1 185 ? -39.758 8.484 56.285 1.00 97.56 185 GLU A CA 1
ATOM 1580 C C . GLU A 1 185 ? -41.247 8.879 56.302 1.00 97.56 185 GLU A C 1
ATOM 1582 O O . GLU A 1 185 ? -41.686 9.650 57.161 1.00 97.56 185 GLU A O 1
ATOM 1587 N N . GLU A 1 186 ? -42.034 8.417 55.327 1.00 97.69 186 GLU A N 1
ATOM 1588 C CA . GLU A 1 186 ? -43.473 8.679 55.260 1.00 97.69 186 GLU A CA 1
ATOM 1589 C C . GLU A 1 186 ? -44.232 7.917 56.357 1.00 97.69 186 GLU A C 1
ATOM 1591 O O . GLU A 1 186 ? -45.068 8.509 57.045 1.00 97.69 186 GLU A O 1
ATOM 1596 N N . GLU A 1 187 ? -43.891 6.648 56.596 1.00 97.19 187 GLU A N 1
ATOM 1597 C CA . GLU A 1 187 ? -44.424 5.842 57.698 1.00 97.19 187 GLU A CA 1
ATOM 1598 C C . GLU A 1 187 ? -44.091 6.461 59.065 1.00 97.19 187 GLU A C 1
ATOM 1600 O O . GLU A 1 187 ? -44.989 6.606 59.902 1.00 97.19 187 GLU A O 1
ATOM 1605 N N . GLU A 1 188 ? -42.857 6.934 59.269 1.00 97.25 188 GLU A N 1
ATOM 1606 C CA . GLU A 1 188 ? -42.441 7.622 60.498 1.00 97.25 188 GLU A CA 1
ATOM 1607 C C . GLU A 1 188 ? -43.224 8.935 60.711 1.00 97.25 188 GLU A C 1
ATOM 1609 O O . GLU A 1 188 ? -43.698 9.232 61.817 1.00 97.25 188 GLU A O 1
ATOM 1614 N N . LYS A 1 189 ? -43.449 9.723 59.648 1.00 96.69 189 LYS A N 1
ATOM 1615 C CA . LYS A 1 189 ? -44.296 10.934 59.699 1.00 96.69 189 LYS A CA 1
ATOM 1616 C C . LYS A 1 189 ? -45.747 10.605 60.058 1.00 96.69 189 LYS A C 1
ATOM 1618 O O . LYS A 1 189 ? -46.372 11.329 60.840 1.00 96.69 189 LYS A O 1
ATOM 1623 N N . VAL A 1 190 ? -46.294 9.510 59.528 1.00 96.38 190 VAL A N 1
ATOM 1624 C CA . VAL A 1 190 ? -47.649 9.045 59.863 1.00 96.38 190 VAL A CA 1
ATOM 1625 C C . VAL A 1 190 ? -47.722 8.586 61.321 1.00 96.38 190 VAL A C 1
ATOM 1627 O O . VAL A 1 190 ? -48.667 8.949 62.032 1.00 96.38 190 VAL A O 1
ATOM 1630 N N . GLU A 1 191 ? -46.737 7.827 61.804 1.00 95.50 191 GLU A N 1
ATOM 1631 C CA . GLU A 1 191 ? -46.701 7.335 63.183 1.00 95.50 191 GLU A CA 1
ATOM 1632 C C . GLU A 1 191 ? -46.553 8.482 64.196 1.00 95.50 191 GLU A C 1
ATOM 1634 O O . GLU A 1 191 ? -47.327 8.589 65.157 1.00 95.50 191 GLU A O 1
ATOM 1639 N N . THR A 1 192 ? -45.626 9.410 63.946 1.00 91.94 192 THR A N 1
ATOM 1640 C CA . THR A 1 192 ? -45.451 10.619 64.766 1.00 91.94 192 THR A CA 1
ATOM 1641 C C . THR A 1 192 ? -46.701 11.504 64.750 1.00 91.94 192 THR A C 1
ATOM 1643 O O . THR A 1 192 ? -47.099 12.031 65.796 1.00 91.94 192 THR A O 1
ATOM 1646 N N . GLY A 1 193 ? -47.390 11.610 63.608 1.00 93.88 193 GLY A N 1
ATOM 1647 C CA . GLY A 1 193 ? -48.693 12.268 63.485 1.00 93.88 193 GLY A CA 1
ATOM 1648 C C . GLY A 1 193 ? -49.784 11.615 64.345 1.00 93.88 193 GLY A C 1
ATOM 1649 O O . GLY A 1 193 ? -50.495 12.312 65.079 1.00 93.88 193 GLY A O 1
ATOM 1650 N N . LYS A 1 194 ? -49.885 10.278 64.333 1.00 92.00 194 LYS A N 1
ATOM 1651 C CA . LYS A 1 194 ? -50.805 9.512 65.197 1.00 92.00 194 LYS A CA 1
ATOM 1652 C C . LYS A 1 194 ? -50.490 9.719 66.683 1.00 92.00 194 LYS A C 1
ATOM 1654 O O . LYS A 1 194 ? -51.412 9.979 67.460 1.00 92.00 194 LYS A O 1
ATOM 1659 N N . ARG A 1 195 ? -49.210 9.683 67.085 1.00 87.38 195 ARG A N 1
ATOM 1660 C CA . ARG A 1 195 ? -48.770 9.982 68.466 1.00 87.38 195 ARG A CA 1
ATOM 1661 C C . ARG A 1 195 ? -49.176 11.390 68.908 1.00 87.38 195 ARG A C 1
ATOM 1663 O O . ARG A 1 195 ? -49.722 11.544 69.999 1.00 87.38 195 ARG A O 1
ATOM 1670 N N . LYS A 1 196 ? -48.973 12.412 68.066 1.00 89.31 196 LYS A N 1
ATOM 1671 C CA . LYS A 1 196 ? -49.400 13.795 68.361 1.00 89.31 196 LYS A CA 1
ATOM 1672 C C . LYS A 1 196 ? -50.921 13.915 68.511 1.00 89.31 196 LYS A C 1
ATOM 1674 O O . LYS A 1 196 ? -51.375 14.574 69.442 1.00 89.31 196 LYS A O 1
ATOM 1679 N N . ARG A 1 197 ? -51.714 13.255 67.653 1.00 83.81 197 ARG A N 1
ATOM 1680 C CA . ARG A 1 197 ? -53.187 13.222 67.779 1.00 83.81 197 ARG A CA 1
ATOM 1681 C C . ARG A 1 197 ? -53.650 12.548 69.073 1.00 83.81 197 ARG A C 1
ATOM 1683 O O . ARG A 1 197 ? -54.527 13.093 69.731 1.00 83.81 197 ARG A O 1
ATOM 1690 N N . ARG A 1 198 ? -53.039 11.423 69.469 1.00 84.12 198 ARG A N 1
ATOM 1691 C CA . ARG A 1 198 ? -53.329 10.760 70.756 1.00 84.12 198 ARG A CA 1
ATOM 1692 C C . ARG A 1 198 ? -53.036 11.670 71.950 1.00 84.12 198 ARG A C 1
ATOM 1694 O O . ARG A 1 198 ? -53.869 11.768 72.836 1.00 84.12 198 ARG A O 1
ATOM 1701 N N . ARG A 1 199 ? -51.908 12.395 71.935 1.00 79.31 199 ARG A N 1
ATOM 1702 C CA . ARG A 1 199 ? -51.584 13.386 72.980 1.00 79.31 199 ARG A CA 1
ATOM 1703 C C . ARG A 1 199 ? -52.591 14.535 73.051 1.00 79.31 199 ARG A C 1
ATOM 1705 O O . ARG A 1 199 ? -52.876 14.996 74.142 1.00 79.31 199 ARG A O 1
ATOM 1712 N N . ARG A 1 200 ? -53.119 14.998 71.909 1.00 77.69 200 ARG A N 1
ATOM 1713 C CA . ARG A 1 200 ? -54.170 16.031 71.885 1.00 77.69 200 ARG A CA 1
ATOM 1714 C C . ARG A 1 200 ? -55.499 15.509 72.430 1.00 77.69 200 ARG A C 1
ATOM 1716 O O . ARG A 1 200 ? -56.103 16.204 73.228 1.00 77.69 200 ARG A O 1
ATOM 1723 N N . ARG A 1 201 ? -55.914 14.293 72.051 1.00 73.06 201 ARG A N 1
ATOM 1724 C CA . ARG A 1 201 ? -57.137 13.666 72.588 1.00 73.06 201 ARG A CA 1
ATOM 1725 C C . ARG A 1 201 ? -57.065 13.458 74.098 1.00 73.06 201 ARG A C 1
ATOM 1727 O O . ARG A 1 201 ? -57.940 13.938 74.790 1.00 73.06 201 ARG A O 1
ATOM 1734 N N . GLY A 1 202 ? -55.968 12.891 74.603 1.00 66.88 202 GLY A N 1
ATOM 1735 C CA . GLY A 1 202 ? -55.789 12.726 76.050 1.00 66.88 202 GLY A CA 1
ATOM 1736 C C . GLY A 1 202 ? -55.588 14.039 76.823 1.00 66.88 202 GLY A C 1
ATOM 1737 O O . GLY A 1 202 ? -55.627 14.023 78.046 1.00 66.88 202 GLY A O 1
ATOM 1738 N N . LYS A 1 203 ? -55.336 15.171 76.142 1.00 69.88 203 LYS A N 1
ATOM 1739 C CA . LYS A 1 203 ? -55.358 16.500 76.773 1.00 69.88 203 LYS A CA 1
ATOM 1740 C C . LYS A 1 203 ? -56.776 17.078 76.796 1.00 69.88 203 LYS A C 1
ATOM 1742 O O . LYS A 1 203 ? -57.128 17.672 77.798 1.00 69.88 203 LYS A O 1
ATOM 1747 N N . GLY A 1 204 ? -57.561 16.855 75.738 1.00 59.19 204 GLY A N 1
ATOM 1748 C CA . GLY A 1 204 ? -58.981 17.217 75.691 1.00 59.19 204 GLY A CA 1
ATOM 1749 C C . GLY A 1 204 ? -59.809 16.464 76.731 1.00 59.19 204 GLY A C 1
ATOM 1750 O O . GLY A 1 204 ? -60.507 17.106 77.491 1.00 59.19 204 GLY A O 1
ATOM 1751 N N . GLU A 1 205 ? -59.632 15.143 76.854 1.00 59.97 205 GLU A N 1
ATOM 1752 C CA . GLU A 1 205 ? -60.324 14.339 77.883 1.00 59.97 205 GLU A CA 1
ATOM 1753 C C . GLU A 1 205 ? -59.987 14.814 79.307 1.00 59.97 205 GLU A C 1
ATOM 1755 O O . GLU A 1 205 ? -60.853 14.856 80.163 1.00 59.97 205 GLU A O 1
ATOM 1760 N N . LYS A 1 206 ? -58.745 15.253 79.561 1.00 60.81 206 LYS A N 1
ATOM 1761 C CA . LYS A 1 206 ? -58.376 15.835 80.862 1.00 60.81 206 LYS A CA 1
ATOM 1762 C C . LYS A 1 206 ? -58.970 17.219 81.116 1.00 60.81 206 LYS A C 1
ATOM 1764 O O . LYS A 1 206 ? -59.230 17.538 82.266 1.00 60.81 206 LYS A O 1
ATOM 1769 N N . GLU A 1 207 ? -59.084 18.049 80.080 1.00 64.62 207 GLU A N 1
ATOM 1770 C CA . GLU A 1 207 ? -59.713 19.371 80.191 1.00 64.62 207 GLU A CA 1
ATOM 1771 C C . GLU A 1 207 ? -61.231 19.223 80.400 1.00 64.62 207 GLU A C 1
ATOM 1773 O O . GLU A 1 207 ? -61.776 19.923 81.243 1.00 64.62 207 GLU A O 1
ATOM 1778 N N . GLU A 1 208 ? -61.880 18.264 79.728 1.00 64.31 208 GLU A N 1
ATOM 1779 C CA . GLU A 1 208 ? -63.295 17.919 79.942 1.00 64.31 208 GLU A CA 1
ATOM 1780 C C . GLU A 1 208 ? -63.531 17.341 81.352 1.00 64.31 208 GLU A C 1
ATOM 1782 O O . GLU A 1 208 ? -64.408 17.835 82.054 1.00 64.31 208 GLU A O 1
ATOM 1787 N N . ASP A 1 209 ? -62.700 16.398 81.824 1.00 68.00 209 ASP A N 1
ATOM 1788 C CA . ASP A 1 209 ? -62.789 15.855 83.195 1.00 68.00 209 ASP A CA 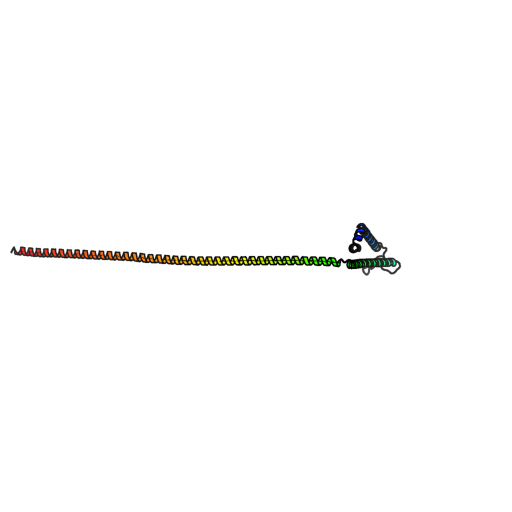1
ATOM 1789 C C . ASP A 1 209 ? -62.559 16.938 84.278 1.00 68.00 209 ASP A C 1
ATOM 1791 O O . ASP A 1 209 ? -63.122 16.868 85.372 1.00 68.00 209 ASP A O 1
ATOM 1795 N N . GLU A 1 210 ? -61.686 17.925 84.025 1.00 70.56 210 GLU A N 1
ATOM 1796 C CA . GLU A 1 210 ? -61.463 19.056 84.942 1.00 70.56 210 GLU A CA 1
ATOM 1797 C C . GLU A 1 210 ? -62.618 20.071 84.916 1.00 70.56 210 GLU A C 1
ATOM 1799 O O . GLU A 1 210 ? -62.922 20.649 85.960 1.00 70.56 210 GLU A O 1
ATOM 1804 N N . GLU A 1 211 ? -63.261 20.302 83.766 1.00 69.88 211 GLU A N 1
ATOM 1805 C CA . GLU A 1 211 ? -64.471 21.135 83.678 1.00 69.88 211 GLU A CA 1
ATOM 1806 C C . GLU A 1 211 ? -65.679 20.462 84.339 1.00 69.88 211 GLU A C 1
ATOM 1808 O O . GLU A 1 211 ? -66.405 21.128 85.075 1.00 69.88 211 GLU A O 1
ATOM 1813 N N . GLU A 1 212 ? -65.870 19.154 84.147 1.00 72.94 212 GLU A N 1
ATOM 1814 C CA . GLU A 1 212 ? -66.960 18.396 84.774 1.00 72.94 212 GLU A CA 1
ATOM 1815 C C . GLU A 1 212 ? -66.834 18.412 86.304 1.00 72.94 212 GLU A C 1
ATOM 1817 O O . GLU A 1 212 ? -67.789 18.762 86.993 1.00 72.94 212 GLU A O 1
ATOM 1822 N N . LYS A 1 213 ? -65.626 18.188 86.844 1.00 77.44 213 LYS A N 1
ATOM 1823 C CA . LYS A 1 213 ? -65.368 18.313 88.291 1.00 77.44 213 LYS A CA 1
ATOM 1824 C C . LYS A 1 213 ? -65.623 19.709 88.845 1.00 77.44 213 LYS A C 1
ATOM 1826 O O . LYS A 1 213 ? -66.114 19.832 89.960 1.00 77.44 213 LYS A O 1
ATOM 1831 N N . LYS A 1 214 ? -65.280 20.761 88.095 1.00 78.31 214 LYS A N 1
ATOM 1832 C CA . LYS A 1 214 ? -65.571 22.137 88.521 1.00 78.31 214 LYS A CA 1
ATOM 1833 C C . LYS A 1 214 ? -67.068 22.410 88.573 1.00 78.31 214 LYS A C 1
ATOM 1835 O O . LYS A 1 214 ? -67.509 23.072 89.501 1.00 78.31 214 LYS A O 1
ATOM 1840 N N . MET A 1 215 ? -67.837 21.907 87.607 1.00 74.06 215 MET A N 1
ATOM 1841 C CA . MET A 1 215 ? -69.296 22.034 87.643 1.00 74.06 215 MET A CA 1
ATOM 1842 C C . MET A 1 215 ? -69.904 21.255 88.814 1.00 74.06 215 MET A C 1
ATOM 1844 O O . MET A 1 215 ? -70.807 21.773 89.461 1.00 74.06 215 MET A O 1
ATOM 1848 N N . GLU A 1 216 ? -69.397 20.056 89.123 1.00 78.75 216 GLU A N 1
ATOM 1849 C CA . GLU A 1 216 ? -69.831 19.295 90.306 1.00 78.75 216 GLU A CA 1
ATOM 1850 C C . GLU A 1 216 ? -69.524 20.041 91.619 1.00 78.75 216 GLU A C 1
ATOM 1852 O O . GLU A 1 216 ? -70.399 20.133 92.478 1.00 78.75 216 GLU A O 1
ATOM 1857 N N . GLU A 1 217 ? -68.324 20.623 91.763 1.00 79.00 217 GLU A N 1
ATOM 1858 C CA . GLU A 1 217 ? -67.960 21.450 92.927 1.00 79.00 217 GLU A CA 1
ATOM 1859 C C . GLU A 1 217 ? -68.839 22.712 93.037 1.00 79.00 217 GLU A C 1
ATOM 1861 O O . GLU A 1 217 ? -69.301 23.045 94.129 1.00 79.00 217 GLU A O 1
ATOM 1866 N N . GLU A 1 218 ? -69.119 23.401 91.922 1.00 80.88 218 GLU A N 1
ATOM 1867 C CA . GLU A 1 218 ? -70.024 24.561 91.905 1.00 80.88 218 GLU A CA 1
ATOM 1868 C C . GLU A 1 218 ? -71.466 24.175 92.288 1.00 80.88 218 GLU A C 1
ATOM 1870 O O . GLU A 1 218 ? -72.121 24.917 93.023 1.00 80.88 218 GLU A O 1
ATOM 1875 N N . GLU A 1 219 ? -71.958 23.010 91.849 1.00 81.31 219 GLU A N 1
ATOM 1876 C CA . GLU A 1 219 ? -73.295 22.509 92.195 1.00 81.31 219 GLU A CA 1
ATOM 1877 C C . GLU A 1 219 ? -73.394 22.089 93.676 1.00 81.31 219 GLU A C 1
ATOM 1879 O O . GLU A 1 219 ? -74.431 22.303 94.311 1.00 81.31 219 GLU A O 1
ATOM 1884 N N . GLU A 1 220 ? -72.334 21.509 94.253 1.00 80.12 220 GLU A N 1
ATOM 1885 C CA . GLU A 1 220 ? -72.257 21.243 95.698 1.00 80.12 220 GLU A CA 1
ATOM 1886 C C . GLU A 1 220 ? -72.221 22.541 96.513 1.00 80.12 220 GLU A C 1
ATOM 1888 O O . GLU A 1 220 ? -73.002 22.681 97.455 1.00 80.12 220 GLU A O 1
ATOM 1893 N N . GLU A 1 221 ? -71.415 23.535 96.119 1.00 80.31 221 GLU A N 1
ATOM 1894 C CA . GLU A 1 221 ? -71.415 24.845 96.785 1.00 80.31 221 GLU A CA 1
ATOM 1895 C C . GLU A 1 221 ? -72.785 25.538 96.713 1.00 80.31 221 GLU A C 1
ATOM 1897 O O . GLU A 1 221 ? -73.185 26.240 97.648 1.00 80.31 221 GLU A O 1
ATOM 1902 N N . GLU A 1 222 ? -73.508 25.392 95.599 1.00 79.38 222 GLU A N 1
ATOM 1903 C CA . GLU A 1 222 ? -74.856 25.940 95.450 1.00 79.38 222 GLU A CA 1
ATOM 1904 C C . GLU A 1 222 ? -75.864 25.201 96.344 1.00 79.38 222 GLU A 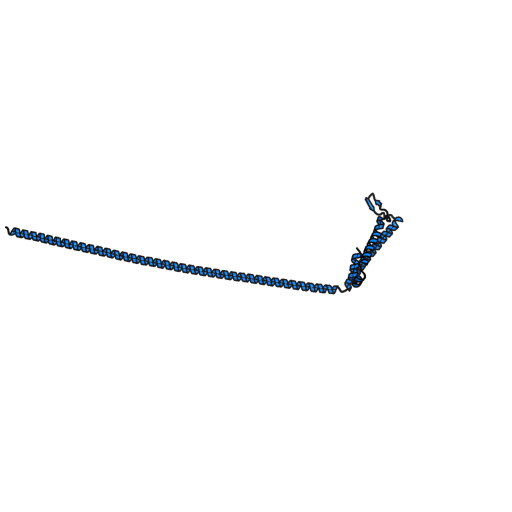C 1
ATOM 1906 O O . GLU A 1 222 ? -76.677 25.849 97.008 1.00 79.38 222 GLU A O 1
ATOM 1911 N N . LYS A 1 223 ? -75.774 23.867 96.454 1.00 80.06 223 LYS A N 1
ATOM 1912 C CA . LYS A 1 223 ? -76.584 23.072 97.396 1.00 80.06 223 LYS A CA 1
ATOM 1913 C C . LYS A 1 223 ? -76.324 23.468 98.845 1.00 80.06 223 LYS A C 1
ATOM 1915 O O . LYS A 1 223 ? -77.288 23.700 99.574 1.00 80.06 223 LYS A O 1
ATOM 1920 N N . ASP A 1 224 ? -75.062 23.623 99.235 1.00 79.31 224 ASP A N 1
ATOM 1921 C CA . ASP A 1 224 ? -74.675 24.050 100.582 1.00 79.31 224 ASP A CA 1
ATOM 1922 C C . ASP A 1 224 ? -75.198 25.459 100.897 1.00 79.31 224 ASP A C 1
ATOM 1924 O O . ASP A 1 224 ? -75.691 25.711 102.003 1.00 79.31 224 ASP A O 1
ATOM 1928 N N . LYS A 1 225 ? -75.158 26.385 99.924 1.00 78.12 225 LYS A N 1
ATOM 1929 C CA . LYS A 1 225 ? -75.769 27.724 100.044 1.00 78.12 225 LYS A CA 1
ATOM 1930 C C . LYS A 1 225 ? -77.283 27.644 100.222 1.00 78.12 225 LYS A C 1
ATOM 1932 O O . LYS A 1 225 ? -77.823 28.299 101.109 1.00 78.12 225 LYS A O 1
ATOM 1937 N N . VAL A 1 226 ? -77.975 26.826 99.430 1.00 77.25 226 VAL A N 1
ATOM 1938 C CA . VAL A 1 226 ? -79.430 26.633 99.554 1.00 77.25 226 VAL A CA 1
ATOM 1939 C C . VAL A 1 226 ? -79.792 26.002 100.901 1.00 77.25 226 VAL A C 1
ATOM 1941 O O . VAL A 1 226 ? -80.784 26.388 101.521 1.00 77.25 226 VAL A O 1
ATOM 1944 N N . GLU A 1 227 ? -79.000 25.048 101.387 1.00 77.31 227 GLU A N 1
ATOM 1945 C CA . GLU A 1 227 ? -79.232 24.392 102.673 1.00 77.31 227 GLU A CA 1
ATOM 1946 C C . GLU A 1 227 ? -78.981 25.348 103.848 1.00 77.31 227 GLU A C 1
ATOM 1948 O O . GLU A 1 227 ? -79.795 25.414 104.772 1.00 77.31 227 GLU A O 1
ATOM 1953 N N . THR A 1 228 ? -77.937 26.182 103.775 1.00 74.50 228 THR A N 1
ATOM 1954 C CA . THR A 1 228 ? -77.713 27.249 104.763 1.00 74.50 228 THR A CA 1
ATOM 1955 C C . THR A 1 228 ? -78.801 28.319 104.727 1.00 74.50 228 THR A C 1
ATOM 1957 O O . THR A 1 228 ? -79.280 28.715 105.791 1.00 74.50 228 THR A O 1
ATOM 1960 N N . GLU A 1 229 ? -79.260 28.753 103.550 1.00 77.94 229 GLU A N 1
ATOM 1961 C CA . GLU A 1 229 ? -80.400 29.674 103.431 1.00 77.94 229 GLU A CA 1
ATOM 1962 C C . GLU A 1 229 ? -81.677 29.069 104.026 1.00 77.94 229 GLU A C 1
ATOM 1964 O O . GLU A 1 229 ? -82.401 29.745 104.762 1.00 77.94 229 GLU A O 1
ATOM 1969 N N . ARG A 1 230 ? -81.926 27.776 103.787 1.00 76.38 230 ARG A N 1
ATOM 1970 C CA . ARG A 1 230 ? -83.060 27.043 104.360 1.00 76.38 230 ARG A CA 1
ATOM 1971 C C . ARG A 1 230 ? -82.961 26.928 105.882 1.00 76.38 230 ARG A C 1
ATOM 1973 O O . ARG A 1 230 ? -83.960 27.148 106.568 1.00 76.38 230 ARG A O 1
ATOM 1980 N N . GLU A 1 231 ? -81.781 26.639 106.431 1.00 74.69 231 GLU A N 1
ATOM 1981 C CA . GLU A 1 231 ? -81.554 26.662 107.880 1.00 74.69 231 GLU A CA 1
ATOM 1982 C C . GLU A 1 231 ? -81.755 28.061 108.479 1.00 74.69 231 GLU A C 1
ATOM 1984 O O . GLU A 1 231 ? -82.309 28.207 109.573 1.00 74.69 231 GLU A O 1
ATOM 1989 N N . GLU A 1 232 ? -81.278 29.111 107.807 1.00 76.31 232 GLU A N 1
ATOM 1990 C CA . GLU A 1 232 ? -81.482 30.490 108.249 1.00 76.31 232 GLU A CA 1
ATOM 1991 C C . GLU A 1 232 ? -82.959 30.887 108.202 1.00 76.31 232 GLU A C 1
ATOM 1993 O O . GLU A 1 232 ? -83.448 31.569 109.113 1.00 76.31 232 GLU A O 1
ATOM 1998 N N . GLU A 1 233 ? -83.689 30.437 107.182 1.00 76.75 233 GLU A N 1
ATOM 1999 C CA . GLU A 1 233 ? -85.127 30.627 107.060 1.00 76.75 233 GLU A CA 1
ATOM 2000 C C . GLU A 1 233 ? -85.881 29.874 108.164 1.00 76.75 233 GLU A C 1
ATOM 2002 O O . GLU A 1 233 ? -86.723 30.472 108.840 1.00 76.75 233 GLU A O 1
ATOM 2007 N N . GLU A 1 234 ? -85.525 28.621 108.460 1.00 74.50 234 GLU A N 1
ATOM 2008 C CA . GLU A 1 234 ? -86.075 27.879 109.600 1.00 74.50 234 GLU A CA 1
ATOM 2009 C C . GLU A 1 234 ? -85.787 28.584 110.928 1.00 74.50 234 GLU A C 1
ATOM 2011 O O . GLU A 1 234 ? -86.705 28.792 111.728 1.00 74.50 234 GLU A O 1
ATOM 2016 N N . LYS A 1 235 ? -84.554 29.060 111.146 1.00 75.75 235 LYS A N 1
ATOM 2017 C CA . LYS A 1 235 ? -84.190 29.861 112.327 1.00 75.75 235 LYS A CA 1
ATOM 2018 C C . LYS A 1 235 ? -84.980 31.171 112.377 1.00 75.75 235 LYS A C 1
ATOM 2020 O O . LYS A 1 235 ? -85.374 31.603 113.464 1.00 75.75 235 LYS A O 1
ATOM 2025 N N . ARG A 1 236 ? -85.265 31.824 111.243 1.00 71.25 236 ARG A N 1
ATOM 2026 C CA . ARG A 1 236 ? -86.150 33.006 111.174 1.00 71.25 236 ARG A CA 1
ATOM 2027 C C . ARG A 1 236 ? -87.588 32.654 111.538 1.00 71.25 236 ARG A C 1
ATOM 2029 O O . ARG A 1 236 ? -88.195 33.375 112.333 1.00 71.25 236 ARG A O 1
ATOM 2036 N N . VAL A 1 237 ? -88.124 31.553 111.018 1.00 69.19 237 VAL A N 1
ATOM 2037 C CA . VAL A 1 237 ? -89.466 31.052 111.348 1.00 69.19 237 VAL A CA 1
ATOM 2038 C C . VAL A 1 237 ? -89.552 30.698 112.832 1.00 69.19 237 VAL A C 1
ATOM 2040 O O . VAL A 1 237 ? -90.529 31.050 113.496 1.00 69.19 237 VAL A O 1
ATOM 2043 N N . GLU A 1 238 ? -88.522 30.075 113.394 1.00 68.62 238 GLU A N 1
ATOM 2044 C CA . GLU A 1 238 ? -88.459 29.693 114.800 1.00 68.62 238 GLU A CA 1
ATOM 2045 C C . GLU A 1 238 ? -88.323 30.913 115.721 1.00 68.62 238 GLU A C 1
ATOM 2047 O O . GLU A 1 238 ? -89.066 31.035 116.700 1.00 68.62 238 GLU A O 1
ATOM 2052 N N . ARG A 1 239 ? -87.486 31.898 115.365 1.00 68.88 239 ARG A N 1
ATOM 2053 C CA . ARG A 1 239 ? -87.447 33.212 116.035 1.00 68.88 239 ARG A CA 1
ATOM 2054 C C . ARG A 1 239 ? -88.797 33.926 115.939 1.00 68.88 239 ARG A C 1
ATOM 2056 O O . ARG A 1 239 ? -89.250 34.505 116.927 1.00 68.88 239 ARG A O 1
ATOM 2063 N N . GLY A 1 240 ? -89.485 33.832 114.801 1.00 64.25 240 GLY A N 1
ATOM 2064 C CA . GLY A 1 240 ? -90.848 34.334 114.610 1.00 64.25 240 GLY A CA 1
ATOM 2065 C C . GLY A 1 240 ? -91.871 33.644 115.521 1.00 64.25 240 GLY A C 1
ATOM 2066 O O . GLY A 1 240 ? -92.682 34.310 116.173 1.00 64.25 240 GLY A O 1
ATOM 2067 N N . ARG A 1 241 ? -91.797 32.315 115.650 1.00 64.25 241 ARG A N 1
ATOM 2068 C CA . ARG A 1 241 ? -92.626 31.510 116.565 1.00 64.25 241 ARG A CA 1
ATOM 2069 C C . ARG A 1 241 ? -92.314 31.806 118.036 1.00 64.25 241 ARG A C 1
ATOM 2071 O O . ARG A 1 241 ? -93.239 31.901 118.844 1.00 64.25 241 ARG A O 1
ATOM 2078 N N . SER A 1 242 ? -91.047 32.019 118.386 1.00 58.31 242 SER A N 1
ATOM 2079 C CA . SER A 1 242 ? -90.598 32.368 119.740 1.00 58.31 242 SER A CA 1
ATOM 2080 C C . SER A 1 242 ? -91.034 33.784 120.142 1.00 58.31 242 SER A C 1
ATOM 2082 O O . SER A 1 242 ? -91.562 33.988 121.239 1.00 58.31 242 SER A O 1
ATOM 2084 N N . ASN A 1 243 ? -90.962 34.752 119.222 1.00 57.94 243 ASN A N 1
ATOM 2085 C CA . ASN A 1 243 ? -91.527 36.088 119.429 1.00 57.94 243 ASN A CA 1
ATOM 2086 C C . ASN A 1 243 ? -93.060 36.062 119.541 1.00 57.94 243 ASN A C 1
ATOM 2088 O O . ASN A 1 243 ? -93.613 36.764 120.391 1.00 57.94 243 ASN A O 1
ATOM 2092 N N . ARG A 1 244 ? -93.763 35.205 118.780 1.00 56.66 244 ARG A N 1
ATOM 2093 C CA . ARG A 1 244 ? -95.201 34.959 119.001 1.00 56.66 244 ARG A CA 1
ATOM 2094 C C . ARG A 1 244 ? -95.467 34.384 120.395 1.00 56.66 244 ARG A C 1
ATOM 2096 O O . ARG A 1 244 ? -96.307 34.930 121.099 1.00 56.66 244 ARG A O 1
ATOM 2103 N N . LYS A 1 245 ? -94.724 33.370 120.854 1.00 57.81 245 LYS A N 1
ATOM 2104 C CA . LYS A 1 245 ? -94.883 32.810 122.215 1.00 57.81 245 LYS A CA 1
ATOM 2105 C C . LYS A 1 245 ? -94.596 33.826 123.329 1.00 57.81 245 LYS A C 1
ATOM 2107 O O . LYS A 1 245 ? -95.284 33.811 124.346 1.00 57.81 245 LYS A O 1
ATOM 2112 N N . ARG A 1 246 ? -93.640 34.745 123.146 1.00 55.84 246 ARG A N 1
ATOM 2113 C CA . ARG A 1 246 ? -93.385 35.839 124.107 1.00 55.84 246 ARG A CA 1
ATOM 2114 C C . ARG A 1 246 ? -94.494 36.892 124.126 1.00 55.84 246 ARG A C 1
ATOM 2116 O O . ARG A 1 246 ? -94.747 37.466 125.180 1.00 55.84 246 ARG A O 1
ATOM 2123 N N . ARG A 1 247 ? -95.188 37.113 123.005 1.00 53.56 247 ARG A N 1
ATOM 2124 C CA . ARG A 1 247 ? -96.319 38.053 122.926 1.00 53.56 247 ARG A CA 1
ATOM 2125 C C 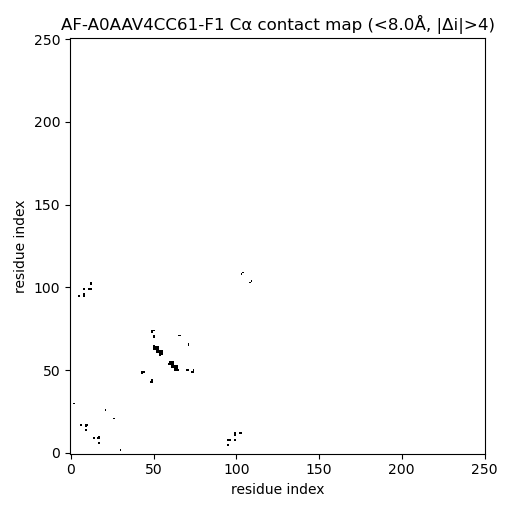. ARG A 1 247 ? -97.584 37.519 123.612 1.00 53.56 247 ARG A C 1
ATOM 2127 O O . ARG A 1 247 ? -98.335 38.309 124.159 1.00 53.56 247 ARG A O 1
ATOM 2134 N N . TRP A 1 248 ? -97.768 36.198 123.665 1.00 54.75 248 TRP A N 1
ATOM 2135 C CA . TRP A 1 248 ? -98.889 35.550 124.369 1.00 54.75 248 TRP A CA 1
ATOM 2136 C C . TRP A 1 248 ? -98.674 35.374 125.881 1.00 54.75 248 TRP A C 1
ATOM 2138 O O . TRP A 1 248 ? -99.613 35.050 126.590 1.00 54.75 248 TRP A O 1
ATOM 2148 N N . ARG A 1 249 ? -97.457 35.597 126.396 1.00 52.06 249 ARG A N 1
ATOM 2149 C CA . ARG A 1 249 ? -97.156 35.577 127.844 1.00 52.06 249 ARG A CA 1
ATOM 2150 C C . ARG A 1 249 ? -97.199 36.959 128.512 1.00 52.06 249 ARG A C 1
ATOM 2152 O O . ARG A 1 249 ? -96.868 37.069 129.687 1.00 52.06 249 ARG A O 1
ATOM 2159 N N . LYS A 1 250 ? -97.548 38.007 127.763 1.00 47.50 250 LYS A N 1
ATOM 2160 C CA . LYS A 1 250 ? -97.701 39.388 128.258 1.00 47.50 250 LYS A CA 1
ATOM 2161 C C . LYS A 1 250 ? -99.120 39.945 128.057 1.00 47.50 250 LYS A C 1
ATOM 2163 O O . LYS A 1 250 ? -99.301 41.153 128.175 1.00 47.50 250 LYS A O 1
ATOM 2168 N N . GLY A 1 251 ? -100.077 39.083 127.715 1.00 42.53 251 GLY A N 1
ATOM 2169 C CA . GLY A 1 251 ? -101.509 39.384 127.731 1.00 42.53 251 GLY A CA 1
ATOM 2170 C C . GLY A 1 251 ? -102.139 38.736 128.946 1.00 42.53 251 GLY A C 1
ATOM 2171 O O . GLY A 1 251 ? -101.775 37.565 129.194 1.00 42.53 251 GLY A O 1
#